Protein AF-A0A497P5F5-F1 (afdb_monomer)

Sequence (331 aa):
MFERVEKLIRLKLLKWLLKDGLPELKVGGNTIKIDGESIILPALTADPTLAAGKIWFRDTGKIRWSPDGSTVKEVSDITAADVWSYSERTLTQTKFPFWSAIIEQTQGEVSVAAASTSYVNIQPPSGETWLLFIDATDAGSDTSTAYCDYDGSTRRIHTFMGSGGTCGRGSLVKILTNSLYASLRLQNFSTASKTFYYGYSGFKLSKPIWKPRRLNTNDPPWKRVPSQYPIPKEVEPLKKYIVDVYDHDLRKYRQAIICEEDTPLAVNEKGFPVERLTVICFVNDFIERILKPYKEGTLDLKASGWKKYFDKWAEEGISLQKLLGGGLCVV

Secondary structure (DSSP, 8-state):
-HHHHHHHHHHHHHHHHTTT--S-EEETTTTEEE-SS-EE--EESSPPPP-TTEEEEETTS-EEEESSSS--EES----HHHHHHHHHS--------SEEEEEEEEEEEEEE-TTEEEEEEE-PPTT-EEEEEEEEE--STTEEEEEEEE-SS-EEEEEEEE-SSS--EEEEEEEEETTBEEEEEEEE-SSS-EEEEEEEEEEEE-SS---PPPS-TTSPPSEESS--SPPPGGGGGGGGGEEEEEETTTTEEEEEEEEEEEEEEEE-TTS-EEEEEEEEEEHHHHIIIIIHHHHTT---TTTTT-HHHHHHHHHTT--SGGG--S-----

pLDDT: mean 83.2, std 15.9, range [40.72, 98.19]

Nearest PDB structures (foldseek):
  1pm4-assembly1_C  TM=6.608E-01  e=2.855E-03  Yersinia pseudotuberculosis
  8xmz-assembly2_B  TM=5.474E-01  e=4.409E-03  Aquimarina sp. BL5
  7cz6-assembly1_C  TM=3.619E-01  e=2.855E-03  Omono River virus
  4mgs-assembly1_A  TM=4.551E-01  e=8.289E-02  Bacteroides intestinalis DSM 17393
  1yi9-assembly1_A  TM=5.339E-01  e=4.467E-01  Rattus norvegicus

Foldseek 3Di:
DVVVVVVVVVVVVVCVCPVVHDCWDQDDPNQWIDRPPDIDGDADCDDDQFDAADWHHHPVRWIWHDNHRPDIDTPPDCDVVVVVVVVVVPPDPPPQPQFDDKFPKDKDKDWAFEQGKDKDWDADPAPWKWWKWKKKKWQFPQKWKFKFWAQPPDTDTDDTQDDPTGIGMDIDIDIHHNRITIMIMIGGNHNGIIMMMMMMIGGTGDDPPDDDDDPDPPQDDQKDPPAPDDDDPLCVLQSVQWIWGQDPVVRDTFIKGWLDDQCQPDAGPVRHRPDGDTDIDTRVCCVVPPLVCVLVVNDDCVVVVNPVSQVVCVVVVRDSNPRPPPDDDDD

Solvent-accessible surface area (backbone atoms only — not comparable to full-atom values): 19346 Å² total; per-residue (Å²): 116,67,69,63,52,52,54,52,50,54,53,50,52,50,53,56,62,50,67,85,51,56,75,65,48,69,48,70,100,75,51,29,42,32,53,81,85,54,78,50,62,58,64,33,95,63,86,70,88,67,39,57,71,41,73,49,30,34,69,87,77,42,44,36,34,14,78,76,28,82,53,81,46,67,70,79,74,76,44,73,66,51,57,51,56,49,68,70,46,76,84,63,79,68,76,67,51,80,44,74,44,75,42,71,79,44,74,52,72,46,81,32,51,42,67,33,76,46,74,50,74,56,63,45,58,84,97,40,37,33,42,36,44,38,38,37,36,51,64,29,59,53,34,36,38,30,44,18,50,27,56,89,83,55,78,45,81,76,46,79,32,63,34,97,59,48,67,25,69,37,76,50,76,48,79,30,24,50,65,40,16,45,31,40,38,41,37,26,68,32,90,52,67,40,55,32,40,38,35,37,32,39,29,32,42,51,72,94,83,80,73,93,71,79,89,54,89,81,61,74,67,62,60,42,83,71,46,89,65,88,72,56,79,88,51,47,85,45,53,92,37,37,25,24,36,51,37,78,90,78,72,40,72,42,56,22,35,54,80,38,74,69,40,65,75,40,58,48,101,83,69,49,69,77,36,66,43,66,44,70,42,44,47,70,57,40,44,67,70,44,51,47,33,46,74,72,68,72,48,59,38,72,84,70,64,47,38,67,57,55,50,54,37,44,78,72,71,39,71,80,76,77,74,69,85,63,82,79,78,88,128

Structure (mmCIF, N/CA/C/O backbone):
data_AF-A0A497P5F5-F1
#
_entry.id   AF-A0A497P5F5-F1
#
loop_
_atom_site.group_PDB
_atom_site.id
_atom_site.type_symbol
_atom_site.label_atom_id
_atom_site.label_alt_id
_atom_site.label_comp_id
_atom_site.label_asym_id
_atom_site.label_entity_id
_atom_site.label_seq_id
_atom_site.pdbx_PDB_ins_code
_atom_site.Cartn_x
_atom_site.Cartn_y
_atom_site.Cartn_z
_atom_site.occupancy
_atom_site.B_iso_or_equiv
_atom_site.auth_seq_id
_atom_site.auth_comp_id
_atom_site.auth_asym_id
_atom_site.auth_atom_id
_atom_site.pdbx_PDB_model_num
ATOM 1 N N . MET A 1 1 ? 2.624 -13.976 38.593 1.00 49.34 1 MET A N 1
ATOM 2 C CA . MET A 1 1 ? 3.742 -14.150 37.629 1.00 49.34 1 MET A CA 1
ATOM 3 C C . MET A 1 1 ? 4.046 -15.631 37.387 1.00 49.34 1 MET A C 1
ATOM 5 O O . MET A 1 1 ? 4.095 -16.029 36.230 1.00 49.34 1 MET A O 1
ATOM 9 N N . PHE A 1 2 ? 4.148 -16.450 38.440 1.00 46.38 2 PHE A N 1
ATOM 10 C CA . PHE A 1 2 ? 4.400 -17.898 38.352 1.00 46.38 2 PHE A CA 1
ATOM 11 C C . PHE A 1 2 ? 3.361 -18.700 37.542 1.00 46.38 2 PHE A C 1
ATOM 13 O O . PHE A 1 2 ? 3.755 -19.504 36.705 1.00 46.38 2 PHE A O 1
ATOM 20 N N . GLU A 1 3 ? 2.062 -18.396 37.648 1.00 59.66 3 GLU A N 1
ATOM 21 C CA . GLU A 1 3 ? 1.015 -19.092 36.866 1.00 59.66 3 GLU A CA 1
ATOM 22 C C . GLU A 1 3 ? 1.166 -18.943 35.341 1.00 59.66 3 GLU A C 1
ATOM 24 O O . GLU A 1 3 ? 0.860 -19.853 34.568 1.00 59.66 3 GLU A O 1
ATOM 29 N N . ARG A 1 4 ? 1.666 -17.791 34.871 1.00 67.19 4 ARG A N 1
ATOM 30 C CA . ARG A 1 4 ? 1.894 -17.561 33.434 1.00 67.19 4 ARG A CA 1
ATOM 31 C C . ARG A 1 4 ? 3.078 -18.374 32.918 1.00 67.19 4 ARG A C 1
ATOM 33 O O . ARG A 1 4 ? 3.024 -18.872 31.796 1.00 67.19 4 ARG A O 1
ATOM 40 N N . VAL A 1 5 ? 4.122 -18.515 33.734 1.00 74.25 5 VAL A N 1
ATOM 41 C CA . VAL A 1 5 ? 5.318 -19.300 33.403 1.00 74.25 5 VAL A CA 1
ATOM 42 C C . VAL A 1 5 ? 4.975 -20.789 33.371 1.00 74.25 5 VAL A C 1
ATOM 44 O O . VAL A 1 5 ? 5.304 -21.471 32.405 1.00 74.25 5 VAL A O 1
ATOM 47 N N . GLU A 1 6 ? 4.213 -21.269 34.352 1.00 84.31 6 GLU A N 1
ATOM 48 C CA . GLU A 1 6 ? 3.753 -22.655 34.414 1.00 84.31 6 GLU A CA 1
ATOM 49 C C . GLU A 1 6 ? 2.901 -23.044 33.194 1.00 84.31 6 GLU A C 1
ATOM 51 O O . GLU A 1 6 ? 3.146 -24.069 32.552 1.00 84.31 6 GLU A O 1
ATOM 56 N N . LYS A 1 7 ? 1.947 -22.188 32.804 1.00 83.94 7 LYS A N 1
ATOM 57 C CA . LYS A 1 7 ? 1.097 -22.422 31.626 1.00 83.94 7 LYS A CA 1
ATOM 58 C C . LYS A 1 7 ? 1.909 -22.502 30.328 1.00 83.94 7 LYS A C 1
ATOM 60 O O . LYS A 1 7 ? 1.619 -23.338 29.473 1.00 83.94 7 LYS A O 1
ATOM 65 N N . LEU A 1 8 ? 2.933 -21.661 30.179 1.00 78.44 8 LEU A N 1
ATOM 66 C CA . LEU A 1 8 ? 3.809 -21.655 29.002 1.00 78.44 8 LEU A CA 1
ATOM 67 C C . LEU A 1 8 ? 4.723 -22.885 28.945 1.00 78.44 8 LEU A C 1
ATOM 69 O O . LEU A 1 8 ? 4.932 -23.430 27.859 1.00 78.44 8 LEU A O 1
ATOM 73 N N . ILE A 1 9 ? 5.224 -23.345 30.094 1.00 82.25 9 ILE A N 1
ATOM 74 C CA . ILE A 1 9 ? 6.039 -24.562 30.197 1.00 82.25 9 ILE A CA 1
ATOM 75 C C . ILE A 1 9 ? 5.204 -25.790 29.828 1.00 82.25 9 ILE A C 1
ATOM 77 O O . ILE A 1 9 ? 5.614 -26.548 28.949 1.00 82.25 9 ILE A O 1
ATOM 81 N N . ARG A 1 10 ? 3.998 -25.939 30.398 1.00 82.31 10 ARG A N 1
ATOM 82 C CA . ARG A 1 10 ? 3.070 -27.035 30.061 1.00 82.31 10 ARG A CA 1
ATOM 83 C C . ARG A 1 10 ? 2.747 -27.065 28.566 1.00 82.31 10 ARG A C 1
ATOM 85 O O . ARG A 1 10 ? 2.782 -28.126 27.957 1.00 82.31 10 ARG A O 1
ATOM 92 N N . LEU A 1 11 ? 2.499 -25.904 27.950 1.00 79.69 11 LEU A N 1
ATOM 93 C CA . LEU A 1 11 ? 2.195 -25.811 26.519 1.00 79.69 11 LEU A CA 1
ATOM 94 C C . LEU A 1 11 ? 3.389 -26.201 25.631 1.00 79.69 11 LEU A C 1
ATOM 96 O O . LEU A 1 11 ? 3.202 -26.847 24.602 1.00 79.69 11 LEU A O 1
ATOM 100 N N . LYS A 1 12 ? 4.615 -25.805 26.002 1.00 80.50 12 LYS A N 1
ATOM 101 C CA . LYS A 1 12 ? 5.832 -26.184 25.265 1.00 80.50 12 LYS A CA 1
ATOM 102 C C . LYS A 1 12 ? 6.140 -27.674 25.400 1.00 80.50 12 LYS A C 1
ATOM 104 O O . LYS A 1 12 ? 6.474 -28.290 24.395 1.00 80.50 12 LYS A O 1
ATOM 109 N N . LEU A 1 13 ? 5.968 -28.242 26.594 1.00 75.12 13 LEU A N 1
ATOM 110 C CA . LEU A 1 13 ? 6.080 -29.683 26.840 1.00 75.12 13 LEU A CA 1
ATOM 111 C C . LEU A 1 13 ? 5.054 -30.471 26.028 1.00 75.12 13 LEU A C 1
ATOM 113 O O . LEU A 1 13 ? 5.424 -31.433 25.371 1.00 75.12 13 LEU A O 1
ATOM 117 N N . LEU A 1 14 ? 3.798 -30.017 25.991 1.00 74.94 14 LEU A N 1
ATOM 118 C CA . LEU A 1 14 ? 2.756 -30.651 25.184 1.00 74.94 14 LEU A CA 1
ATOM 119 C C . LEU A 1 14 ? 3.107 -30.611 23.691 1.00 74.94 14 LEU A C 1
ATOM 121 O O . LEU A 1 14 ? 3.052 -31.626 23.015 1.00 74.94 14 LEU A O 1
ATOM 125 N N . LYS A 1 15 ? 3.528 -29.452 23.169 1.00 74.88 15 LYS A N 1
ATOM 126 C CA . LYS A 1 15 ? 3.946 -29.318 21.763 1.00 74.88 15 LYS A CA 1
ATOM 127 C C . LYS A 1 15 ? 5.149 -30.186 21.416 1.00 74.88 15 LYS A C 1
ATOM 129 O O . LYS A 1 15 ? 5.238 -30.655 20.291 1.00 74.88 15 LYS A O 1
ATOM 134 N N . TRP A 1 16 ? 6.072 -30.354 22.358 1.00 77.19 16 TRP A N 1
ATOM 135 C CA . TRP A 1 16 ? 7.242 -31.202 22.186 1.00 77.19 16 TRP A CA 1
ATOM 136 C C . TRP A 1 16 ? 6.859 -32.687 22.194 1.00 77.19 16 TRP A C 1
ATOM 138 O O . TRP A 1 16 ? 7.234 -33.398 21.272 1.00 77.19 16 TRP A O 1
ATOM 148 N N . LEU A 1 17 ? 6.019 -33.119 23.142 1.00 65.69 17 LEU A N 1
ATOM 149 C CA . LEU A 1 17 ? 5.484 -34.487 23.216 1.00 65.69 17 LEU A CA 1
ATOM 150 C C . LEU A 1 17 ? 4.624 -34.868 22.003 1.00 65.69 17 LEU A C 1
ATOM 152 O O . LEU A 1 17 ? 4.546 -36.036 21.651 1.00 65.69 17 LEU A O 1
ATOM 156 N N . LEU A 1 18 ? 3.974 -33.891 21.371 1.00 74.31 18 LEU A N 1
ATOM 157 C CA . LEU A 1 18 ? 3.127 -34.094 20.194 1.00 74.31 18 LEU A CA 1
ATOM 158 C C . LEU A 1 18 ? 3.873 -33.903 18.865 1.00 74.31 18 LEU A C 1
ATOM 160 O O . LEU A 1 18 ? 3.265 -34.067 17.810 1.00 74.31 18 LEU A O 1
ATOM 164 N N . LYS A 1 19 ? 5.156 -33.516 18.892 1.00 69.56 19 LYS A N 1
ATOM 165 C CA . LYS A 1 19 ? 5.920 -33.154 17.688 1.00 69.56 19 LYS A CA 1
ATOM 166 C C . LYS A 1 19 ? 6.116 -34.342 16.742 1.00 69.56 19 LYS A C 1
ATOM 168 O O . LYS A 1 19 ? 6.059 -34.147 15.532 1.00 69.56 19 LYS A O 1
ATOM 173 N N . ASP A 1 20 ? 6.288 -35.534 17.303 1.00 67.50 20 ASP A N 1
ATOM 174 C CA . ASP A 1 20 ? 6.604 -36.763 16.566 1.00 67.50 20 ASP A CA 1
ATOM 175 C C . ASP A 1 20 ? 5.394 -37.726 16.487 1.00 67.50 20 ASP A C 1
ATOM 177 O O . ASP A 1 20 ? 5.538 -38.886 16.116 1.00 67.50 20 ASP A O 1
ATOM 181 N N . GLY A 1 21 ? 4.189 -37.232 16.815 1.00 59.53 21 GLY A N 1
ATOM 182 C CA . GLY A 1 21 ? 2.966 -38.032 16.946 1.00 59.53 21 GLY A CA 1
ATOM 183 C C . GLY A 1 21 ? 2.828 -38.690 18.327 1.00 59.53 21 GLY A C 1
ATOM 184 O O . GLY A 1 21 ? 3.814 -38.965 19.004 1.00 59.53 21 GLY A O 1
ATOM 185 N N . LEU A 1 22 ? 1.590 -38.915 18.787 1.00 63.69 22 LEU A N 1
ATOM 186 C CA . LEU A 1 22 ? 1.345 -39.752 19.970 1.00 63.69 22 LEU A CA 1
ATOM 187 C C . LEU A 1 22 ? 1.442 -41.219 19.533 1.00 63.69 22 LEU A C 1
ATOM 189 O O . LEU A 1 22 ? 0.644 -41.607 18.683 1.00 63.69 22 LEU A O 1
ATOM 193 N N . PRO A 1 23 ? 2.352 -42.035 20.095 1.00 67.25 23 PRO A N 1
ATOM 194 C CA . PRO A 1 23 ? 2.489 -43.430 19.678 1.00 67.25 23 PRO A CA 1
ATOM 195 C C . PRO A 1 23 ? 1.248 -44.271 20.020 1.00 67.25 23 PRO A C 1
ATOM 197 O O . PRO A 1 23 ? 0.884 -45.157 19.261 1.00 67.25 23 PRO A O 1
ATOM 200 N N . GLU A 1 24 ? 0.574 -43.991 21.141 1.00 70.06 24 GLU A N 1
ATOM 201 C CA . GLU A 1 24 ? -0.723 -44.589 21.482 1.00 70.06 24 GLU A CA 1
ATOM 202 C C . GLU A 1 24 ? -1.428 -43.701 22.528 1.00 70.06 24 GLU A C 1
ATOM 204 O O . GLU A 1 24 ? -0.913 -43.509 23.632 1.00 70.06 24 GLU A O 1
ATOM 209 N N . LEU A 1 25 ? -2.605 -43.144 22.221 1.00 75.12 25 LEU A N 1
ATOM 210 C CA . LEU A 1 25 ? -3.448 -42.456 23.207 1.00 75.12 25 LEU A CA 1
ATOM 211 C C . LEU A 1 25 ? -4.558 -43.393 23.685 1.00 75.12 25 LEU A C 1
ATOM 213 O O . LEU A 1 25 ? -5.445 -43.745 22.909 1.00 75.12 25 LEU A O 1
ATOM 217 N N . LYS A 1 26 ? -4.533 -43.750 24.974 1.00 74.06 26 LYS A N 1
ATOM 218 C CA . LYS A 1 26 ? -5.601 -44.508 25.643 1.00 74.06 26 LYS A CA 1
ATOM 219 C C . LYS A 1 26 ? -6.483 -43.561 26.443 1.00 74.06 26 LYS A C 1
ATOM 221 O O . LYS A 1 26 ? -6.027 -42.982 27.427 1.00 74.06 26 LYS A O 1
ATOM 226 N N . VAL A 1 27 ? -7.744 -43.409 26.048 1.00 73.38 27 VAL A N 1
ATOM 227 C CA . VAL A 1 27 ? -8.714 -42.568 26.772 1.00 73.38 27 VAL A CA 1
ATOM 228 C C . VAL A 1 27 ? -9.668 -43.461 27.563 1.00 73.38 27 VAL A C 1
ATOM 230 O O . VAL A 1 27 ? -10.242 -44.385 26.999 1.00 73.38 27 VAL A O 1
ATOM 233 N N . GLY A 1 28 ? -9.802 -43.189 28.870 1.00 64.12 28 GLY A N 1
ATOM 234 C CA . GLY A 1 28 ? -10.743 -43.839 29.795 1.00 64.12 28 GLY A CA 1
ATOM 235 C C . GLY A 1 28 ? -10.586 -45.359 29.896 1.00 64.12 28 GLY A C 1
ATOM 236 O O . GLY A 1 28 ? -11.111 -46.074 29.061 1.00 64.12 28 GLY A O 1
ATOM 237 N N . GLY A 1 29 ? -9.886 -45.891 30.903 1.00 73.44 29 GLY A N 1
ATOM 238 C CA . GLY A 1 29 ? -9.861 -47.339 31.197 1.00 73.44 29 GLY A CA 1
ATOM 239 C C . GLY A 1 29 ? -9.600 -48.288 30.009 1.00 73.44 29 GLY A C 1
ATOM 240 O O . GLY A 1 29 ? -10.090 -49.410 30.037 1.00 73.44 29 GLY A O 1
ATOM 241 N N . ASN A 1 30 ? -8.859 -47.852 28.977 1.00 57.06 30 ASN A N 1
ATOM 242 C CA . ASN A 1 30 ? -8.629 -48.557 27.700 1.00 57.06 30 ASN A CA 1
ATOM 243 C C . ASN A 1 30 ? -9.835 -48.639 26.739 1.00 57.06 30 ASN A C 1
ATOM 245 O O . ASN A 1 30 ? -9.894 -49.549 25.914 1.00 57.06 30 ASN A O 1
ATOM 249 N N . THR A 1 31 ? -10.769 -47.687 26.798 1.00 68.50 31 THR A N 1
ATOM 250 C CA . THR A 1 31 ? -11.960 -47.655 25.930 1.00 68.50 31 THR A CA 1
ATOM 251 C C . THR A 1 31 ? -11.784 -46.892 24.626 1.00 68.50 31 THR A C 1
ATOM 253 O O . THR A 1 31 ? -12.684 -46.930 23.812 1.00 68.50 31 THR A O 1
ATOM 256 N N . ILE A 1 32 ? -10.678 -46.204 24.360 1.00 82.44 32 ILE A N 1
ATOM 257 C CA . ILE A 1 32 ? -10.381 -45.682 23.015 1.00 82.44 32 ILE A CA 1
ATOM 258 C C . ILE A 1 32 ? -8.874 -45.764 22.818 1.00 82.44 32 ILE A C 1
ATOM 260 O O . ILE A 1 32 ? -8.144 -45.329 23.711 1.00 82.44 32 ILE A O 1
ATOM 264 N N . LYS A 1 33 ? -8.416 -46.299 21.681 1.00 83.06 33 LYS A N 1
ATOM 265 C CA . LYS A 1 33 ? -7.000 -46.273 21.278 1.00 83.06 33 LYS A CA 1
ATOM 266 C C . LYS A 1 33 ? -6.822 -45.445 20.013 1.00 83.06 33 LYS A C 1
ATOM 268 O O . LYS A 1 33 ? -7.620 -45.579 19.090 1.00 83.06 33 LYS A O 1
ATOM 273 N N . ILE A 1 34 ? -5.783 -44.616 19.982 1.00 82.44 34 ILE A N 1
ATOM 274 C CA . ILE A 1 34 ? -5.367 -43.850 18.801 1.00 82.44 34 ILE A CA 1
ATOM 275 C C . ILE A 1 34 ? -3.868 -44.071 18.614 1.00 82.44 34 ILE A C 1
ATOM 277 O O . ILE A 1 34 ? -3.107 -43.644 19.478 1.00 82.44 34 ILE A O 1
ATOM 281 N N . ASP A 1 35 ? -3.454 -44.729 17.534 1.00 76.00 35 ASP A N 1
ATOM 282 C CA . ASP A 1 35 ? -2.063 -45.170 17.297 1.00 76.00 35 ASP A CA 1
ATOM 283 C C . ASP A 1 35 ? -1.390 -44.481 16.095 1.00 76.00 35 ASP A C 1
ATOM 285 O O . ASP A 1 35 ? -0.382 -44.940 15.571 1.00 76.00 35 ASP A O 1
ATOM 289 N N . GLY A 1 36 ? -1.945 -43.348 15.656 1.00 73.25 36 GLY A N 1
ATOM 290 C CA . GLY A 1 36 ? -1.443 -42.568 14.519 1.00 73.25 36 GLY A CA 1
ATOM 291 C C . GLY A 1 36 ? -1.957 -43.048 13.160 1.00 73.25 36 GLY A C 1
ATOM 292 O O . GLY A 1 36 ? -2.069 -42.230 12.248 1.00 73.25 36 GLY A O 1
ATOM 293 N N . GLU A 1 37 ? -2.355 -44.316 13.047 1.00 77.50 37 GLU A N 1
ATOM 294 C CA . GLU A 1 37 ? -2.955 -44.891 11.836 1.00 77.50 37 GLU A CA 1
ATOM 295 C C . GL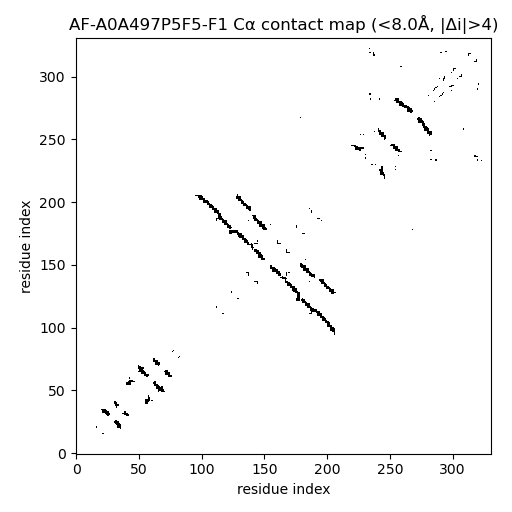U A 1 37 ? -4.464 -45.108 11.984 1.00 77.50 37 GLU A C 1
ATOM 297 O O . GLU A 1 37 ? -5.218 -44.965 11.020 1.00 77.50 37 GLU A O 1
ATOM 302 N N . SER A 1 38 ? -4.924 -45.427 13.194 1.00 80.44 38 SER A N 1
ATOM 303 C CA . SER A 1 38 ? -6.296 -45.850 13.442 1.00 80.44 38 SER A CA 1
ATOM 304 C C . SER A 1 38 ? -6.893 -45.257 14.721 1.00 80.44 38 SER A C 1
ATOM 306 O O . SER A 1 38 ? -6.197 -44.772 15.617 1.00 80.44 38 SER A O 1
ATOM 308 N N . ILE A 1 39 ? -8.228 -45.285 14.792 1.00 86.94 39 ILE A N 1
ATOM 309 C CA . ILE A 1 39 ? -8.997 -45.055 16.018 1.00 86.94 39 ILE A CA 1
ATOM 310 C C . ILE A 1 39 ? -9.766 -46.340 16.306 1.00 86.94 39 ILE A C 1
ATOM 312 O O . ILE A 1 39 ? -10.654 -46.721 15.543 1.00 86.94 39 ILE A O 1
ATOM 316 N N . ILE A 1 40 ? -9.450 -46.994 17.420 1.00 89.00 40 ILE A N 1
ATOM 317 C CA . ILE A 1 40 ? -10.096 -48.240 17.835 1.00 89.00 40 ILE A CA 1
ATOM 318 C C . ILE A 1 40 ? -11.110 -47.923 18.930 1.00 89.00 40 ILE A C 1
ATOM 320 O O . ILE A 1 40 ? -10.744 -47.514 20.037 1.00 89.00 40 ILE A O 1
ATOM 324 N N . LEU A 1 41 ? -12.388 -48.137 18.610 1.00 91.19 41 LEU A N 1
ATOM 325 C CA . LEU A 1 41 ? -13.509 -48.043 19.540 1.00 91.19 41 LEU A CA 1
ATOM 326 C C . LEU A 1 41 ? -13.929 -49.458 19.986 1.00 91.19 41 LEU A C 1
ATOM 328 O O . LEU A 1 41 ? -14.100 -50.332 19.135 1.00 91.19 41 LEU A O 1
ATOM 332 N N . PRO A 1 42 ? -14.128 -49.716 21.287 1.00 90.25 42 PRO A N 1
ATOM 333 C CA . PRO A 1 42 ? -14.636 -50.973 21.793 1.00 90.25 42 PRO A CA 1
ATOM 334 C C . PRO A 1 42 ? -16.077 -51.138 21.329 1.00 90.25 42 PRO A C 1
ATOM 336 O O . PRO A 1 42 ? -16.881 -50.204 21.383 1.00 90.25 42 PRO A O 1
ATOM 339 N N . ALA A 1 43 ? -16.395 -52.351 20.897 1.00 92.75 43 ALA A N 1
ATOM 340 C CA . ALA A 1 43 ? -17.753 -52.724 20.564 1.00 92.75 43 ALA A CA 1
ATOM 341 C C . ALA A 1 43 ? -18.602 -52.750 21.841 1.00 92.75 43 ALA A C 1
ATOM 343 O O . ALA A 1 43 ? -18.369 -53.553 22.744 1.00 92.75 43 ALA A O 1
ATOM 344 N N . LEU A 1 44 ? -19.585 -51.857 21.919 1.00 93.56 44 LEU A N 1
ATOM 345 C CA . LEU A 1 44 ? -20.617 -51.896 22.950 1.00 93.56 44 LEU A CA 1
ATOM 346 C C . LEU A 1 44 ? -21.711 -52.874 22.523 1.00 93.56 44 LEU A C 1
ATOM 348 O O . LEU A 1 44 ? -22.007 -52.940 21.331 1.00 93.56 44 LEU A O 1
ATOM 352 N N . THR A 1 45 ? -22.336 -53.563 23.483 1.00 95.44 45 THR A N 1
ATOM 353 C CA . THR A 1 45 ? -23.477 -54.486 23.277 1.00 95.44 45 THR A CA 1
ATOM 354 C C . THR A 1 45 ? -24.849 -53.805 23.388 1.00 95.44 45 THR A C 1
ATOM 356 O O . THR A 1 45 ? -25.853 -54.330 22.903 1.00 95.44 45 THR A O 1
ATOM 359 N N . ALA A 1 46 ? -24.893 -52.579 23.923 1.00 95.00 46 ALA A N 1
ATOM 360 C CA . ALA A 1 46 ? -26.061 -51.699 23.930 1.00 95.00 46 ALA A CA 1
ATOM 361 C C . ALA A 1 46 ? -25.671 -50.251 23.588 1.00 95.00 46 ALA A C 1
ATOM 363 O O . ALA A 1 46 ? -24.497 -49.877 23.672 1.00 95.00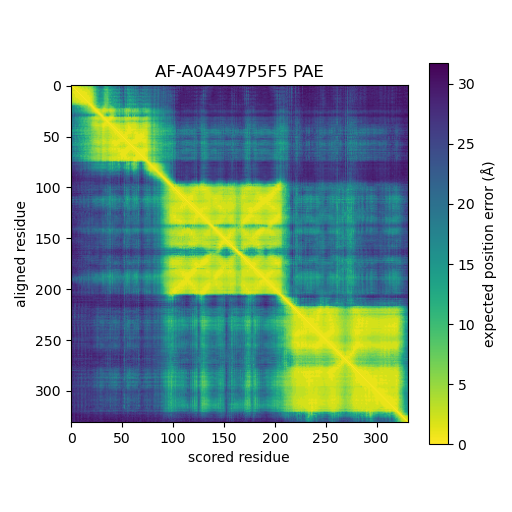 46 ALA A O 1
ATOM 364 N N . ASP A 1 47 ? -26.654 -49.429 23.210 1.00 95.19 47 ASP A N 1
ATOM 365 C CA . ASP A 1 47 ? -26.428 -47.989 23.082 1.00 95.19 47 ASP A CA 1
ATOM 366 C C . ASP A 1 47 ? -26.180 -47.379 24.475 1.00 95.19 47 ASP A C 1
ATOM 368 O O . ASP A 1 47 ? -26.894 -47.702 25.430 1.00 95.19 47 ASP A O 1
ATOM 372 N N . PRO A 1 48 ? -25.165 -46.515 24.631 1.00 94.12 48 PRO A N 1
ATOM 373 C CA . PRO A 1 48 ? -24.902 -45.857 25.900 1.00 94.12 48 PRO A CA 1
ATOM 374 C C . PRO A 1 48 ? -25.950 -44.765 26.165 1.00 94.12 48 PRO A C 1
ATOM 376 O O . PRO A 1 48 ? -26.649 -44.330 25.251 1.00 94.12 48 PRO A O 1
ATOM 379 N N . THR A 1 49 ? -25.992 -44.225 27.391 1.00 96.25 49 THR A N 1
ATOM 380 C CA . THR A 1 49 ? -26.768 -43.003 27.672 1.00 96.25 49 THR A CA 1
ATOM 381 C C . THR A 1 49 ? -26.397 -41.918 26.663 1.00 96.25 49 THR A C 1
ATOM 383 O O . THR A 1 49 ? -25.205 -41.599 26.503 1.00 96.25 49 THR A O 1
ATOM 386 N N . LEU A 1 50 ? -27.412 -41.399 25.969 1.00 96.25 50 LEU A N 1
ATOM 387 C CA . LEU A 1 50 ? -27.239 -40.433 24.894 1.00 96.25 50 LEU A CA 1
ATOM 388 C C . LEU A 1 50 ? -26.777 -39.086 25.447 1.00 96.25 50 LEU A C 1
ATOM 390 O O . LEU A 1 50 ? -27.194 -38.642 26.515 1.00 96.25 50 LEU A O 1
ATOM 394 N N . ALA A 1 51 ? -25.873 -38.461 24.704 1.00 94.06 51 ALA A N 1
ATOM 395 C CA . ALA A 1 51 ? -25.398 -37.107 24.929 1.00 94.06 51 ALA A CA 1
ATOM 396 C C . ALA A 1 51 ? -25.026 -36.511 23.570 1.00 94.06 51 ALA A C 1
ATOM 398 O O . ALA A 1 51 ? -24.535 -37.232 22.696 1.00 94.06 51 ALA A O 1
ATOM 399 N N . ALA A 1 52 ? -25.263 -35.212 23.394 1.00 92.12 52 ALA A N 1
ATOM 400 C CA . ALA A 1 52 ? -24.957 -34.525 22.146 1.00 92.12 52 ALA A CA 1
ATOM 401 C C . ALA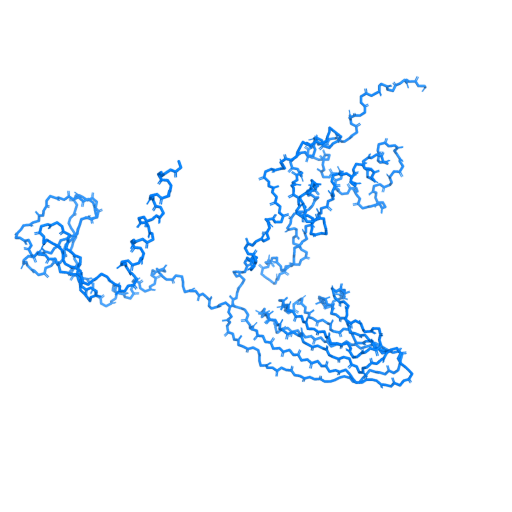 A 1 52 ? -23.466 -34.671 21.791 1.00 92.12 52 ALA A C 1
ATOM 403 O O . ALA A 1 52 ? -22.591 -34.495 22.639 1.00 92.12 52 ALA A O 1
ATOM 404 N N . GLY A 1 53 ? -23.184 -35.026 20.537 1.00 87.88 53 GLY A N 1
ATOM 405 C CA . GLY A 1 53 ? -21.837 -35.244 20.008 1.00 87.88 53 GLY A CA 1
ATOM 406 C C . GLY A 1 53 ? -21.190 -36.585 20.374 1.00 87.88 53 GLY A C 1
ATOM 407 O O . GLY A 1 53 ? -20.036 -36.812 20.014 1.00 87.88 53 GLY A O 1
ATOM 408 N N . LYS A 1 54 ? -21.886 -37.488 21.075 1.00 92.25 54 LYS A N 1
ATOM 409 C CA . LYS A 1 54 ? -21.329 -38.795 21.456 1.00 92.25 54 LYS A CA 1
ATOM 410 C C . LYS A 1 54 ? -21.249 -39.731 20.249 1.00 92.25 54 LYS A C 1
ATOM 412 O O . LYS A 1 54 ? -22.217 -39.831 19.501 1.00 92.25 54 LYS A O 1
ATOM 417 N N . ILE A 1 55 ? -20.126 -40.438 20.102 1.00 93.81 55 ILE A N 1
ATOM 418 C CA . ILE A 1 55 ? -19.854 -41.426 19.043 1.00 93.81 55 ILE A CA 1
ATOM 419 C C . ILE A 1 55 ? -19.466 -42.755 19.704 1.00 93.81 55 ILE A C 1
ATOM 421 O O . ILE A 1 55 ? -18.719 -42.752 20.684 1.00 93.81 55 ILE A O 1
ATOM 425 N N . TRP A 1 56 ? -19.977 -43.880 19.204 1.00 94.00 56 TRP A N 1
ATOM 426 C CA . TRP A 1 56 ? -19.652 -45.219 19.707 1.00 94.00 56 TRP A CA 1
ATOM 427 C C . TRP A 1 56 ? -19.726 -46.281 18.604 1.00 94.00 56 TRP A C 1
ATOM 429 O O . TRP A 1 56 ? -20.370 -46.087 17.574 1.00 94.00 56 TRP A O 1
ATOM 439 N N . PHE A 1 57 ? -19.066 -47.417 18.827 1.00 94.06 57 PHE A N 1
ATOM 440 C CA . PHE A 1 57 ? -19.107 -48.575 17.938 1.00 94.06 57 PHE A CA 1
ATOM 441 C C . PHE A 1 57 ? -19.975 -49.676 18.553 1.00 94.06 57 PHE A C 1
ATOM 443 O O . PHE A 1 57 ? -19.853 -49.975 19.743 1.00 94.06 57 PHE A O 1
ATOM 450 N N . ARG A 1 58 ? -20.884 -50.258 17.768 1.00 94.88 58 ARG A N 1
ATOM 451 C CA . ARG A 1 58 ? -21.741 -51.377 18.187 1.00 94.88 58 ARG A CA 1
ATOM 452 C C . ARG A 1 58 ? -21.130 -52.702 17.750 1.00 94.88 58 ARG A C 1
ATOM 454 O O . ARG A 1 58 ? -20.555 -52.798 16.670 1.00 94.88 58 ARG A O 1
ATOM 461 N N . ASP A 1 59 ? -21.342 -53.735 18.554 1.00 93.56 59 ASP A N 1
ATOM 462 C CA . ASP A 1 59 ? -21.072 -55.141 18.222 1.00 93.56 59 ASP A CA 1
ATOM 463 C C . ASP A 1 59 ? -21.755 -55.627 16.932 1.00 93.56 59 ASP A C 1
ATOM 465 O O . ASP A 1 59 ? -21.293 -56.578 16.310 1.00 93.56 59 ASP A O 1
ATOM 469 N N . THR A 1 60 ? -22.778 -54.914 16.458 1.00 92.88 60 THR A N 1
ATOM 470 C CA . THR A 1 60 ? -23.389 -55.100 15.132 1.00 92.88 60 THR A CA 1
ATOM 471 C C . THR A 1 60 ? -22.527 -54.601 13.960 1.00 92.88 60 THR A C 1
ATOM 473 O O . THR A 1 60 ? -22.980 -54.618 12.816 1.00 92.88 60 THR A O 1
ATOM 476 N N . GLY A 1 61 ? -21.311 -54.103 14.212 1.00 89.75 61 GLY A N 1
ATOM 477 C CA . GLY A 1 61 ? -20.395 -53.602 13.184 1.00 89.75 61 GLY A CA 1
ATOM 478 C C . GLY A 1 61 ? -20.734 -52.204 12.660 1.00 89.75 61 GLY A C 1
ATOM 479 O O . GLY A 1 61 ? -20.295 -51.828 11.575 1.00 89.75 61 GLY A O 1
ATOM 480 N N . LYS A 1 62 ? -21.537 -51.428 13.398 1.00 91.56 62 LYS A N 1
ATOM 481 C CA . LYS A 1 62 ? -21.979 -50.083 12.999 1.00 91.56 62 LYS A CA 1
ATOM 482 C C . LYS A 1 62 ? -21.389 -49.022 13.922 1.00 91.56 62 LYS A C 1
ATOM 484 O O . LYS A 1 62 ? -21.429 -49.163 15.144 1.00 91.56 62 LYS A O 1
ATOM 489 N N . ILE A 1 63 ? -20.884 -47.934 13.340 1.00 93.12 63 ILE A N 1
ATOM 490 C CA . ILE A 1 63 ? -20.583 -46.710 14.092 1.00 93.12 63 ILE A CA 1
ATOM 491 C C . ILE A 1 63 ? -21.887 -45.931 14.238 1.00 93.12 63 ILE A C 1
ATOM 493 O O . ILE A 1 63 ? -22.602 -45.711 13.259 1.00 93.12 63 ILE A O 1
ATOM 497 N N . ARG A 1 64 ? -22.195 -45.511 15.460 1.00 94.19 64 ARG A N 1
ATOM 498 C CA . ARG A 1 64 ? -23.370 -44.710 15.792 1.00 94.19 64 ARG A CA 1
ATOM 499 C C . ARG A 1 64 ? -22.954 -43.407 16.454 1.00 94.19 64 ARG A C 1
ATOM 501 O O . ARG A 1 64 ? -21.903 -43.330 17.092 1.00 94.19 64 ARG A O 1
ATOM 508 N N . TRP A 1 65 ? -23.783 -42.382 16.308 1.00 95.31 65 TRP A N 1
ATOM 509 C CA . TRP A 1 65 ? -23.599 -41.112 16.997 1.00 95.31 65 TRP A CA 1
ATOM 510 C C . TRP A 1 65 ? -24.929 -40.458 17.365 1.00 95.31 65 TRP A C 1
ATOM 512 O O . TRP A 1 65 ? -25.969 -40.769 16.784 1.00 95.31 65 TRP A O 1
ATOM 522 N N . SER A 1 66 ? -24.896 -39.546 18.337 1.00 95.62 66 SER A N 1
ATOM 523 C CA . SER A 1 66 ? -26.057 -38.748 18.736 1.00 95.62 66 SER A CA 1
ATOM 524 C C . SER A 1 66 ? -25.794 -37.258 18.502 1.00 95.62 66 SER A C 1
ATOM 526 O O . SER A 1 66 ? -25.000 -36.674 19.240 1.00 95.62 66 SER A O 1
ATOM 528 N N . PRO A 1 67 ? -26.417 -36.615 17.495 1.00 90.25 67 PRO A N 1
ATOM 529 C CA . PRO A 1 67 ? -26.180 -35.198 17.211 1.00 90.25 67 PRO A CA 1
ATOM 530 C C . PRO A 1 67 ? -26.608 -34.279 18.347 1.00 90.25 67 PRO A C 1
ATOM 532 O O . PRO A 1 67 ? -25.882 -33.362 18.718 1.00 90.25 67 PRO A O 1
ATOM 535 N N . ASP A 1 68 ? -27.791 -34.541 18.886 1.00 91.38 68 ASP A N 1
ATOM 536 C CA . ASP A 1 68 ? -28.518 -33.653 19.789 1.00 91.38 68 ASP A CA 1
ATOM 537 C C . ASP A 1 68 ? -28.680 -34.239 21.200 1.00 91.38 68 ASP A C 1
ATOM 539 O O . ASP A 1 68 ? -29.213 -33.580 22.086 1.00 91.38 68 ASP A O 1
ATOM 543 N N . GLY A 1 69 ? -28.204 -35.466 21.431 1.00 95.31 69 GLY A N 1
ATOM 544 C CA . GLY A 1 69 ? -28.355 -36.175 22.701 1.00 95.31 69 GLY A CA 1
ATOM 545 C C . GLY A 1 69 ? -29.710 -36.855 22.896 1.00 95.31 69 GLY A C 1
ATOM 546 O O . GLY A 1 69 ? -29.938 -37.416 23.962 1.00 95.31 69 GLY A O 1
ATOM 547 N N . SER A 1 70 ? -30.589 -36.837 21.892 1.00 94.69 70 SER A N 1
ATOM 548 C CA . SER A 1 70 ? -31.916 -37.471 21.935 1.00 94.69 70 SER A CA 1
ATOM 549 C C . SER A 1 70 ? -32.156 -38.463 20.797 1.00 94.69 70 SER A C 1
ATOM 551 O O . SER A 1 70 ? -32.912 -39.418 20.958 1.00 94.69 70 SER A O 1
ATOM 553 N N . THR A 1 71 ? -31.487 -38.280 19.659 1.00 93.62 71 THR A N 1
ATOM 554 C CA . THR A 1 71 ? -31.598 -39.155 18.491 1.00 93.62 71 THR A CA 1
ATOM 555 C C . THR A 1 71 ? -30.315 -39.947 18.274 1.00 93.62 71 THR A C 1
ATOM 557 O O . THR A 1 71 ? -29.222 -39.495 18.622 1.00 93.62 71 THR A O 1
ATOM 560 N N . VAL A 1 72 ? -30.439 -41.143 17.696 1.00 94.75 72 VAL A N 1
ATOM 561 C CA . VAL A 1 72 ? -29.308 -41.977 17.269 1.00 94.75 72 VAL A CA 1
ATOM 562 C C . VAL A 1 72 ? -29.258 -41.984 15.747 1.00 94.75 72 VAL A C 1
ATOM 564 O O . VAL A 1 72 ? -30.279 -42.147 15.078 1.00 94.75 72 VAL A O 1
ATOM 567 N N . LYS A 1 73 ? -28.063 -41.790 15.199 1.00 92.00 73 LYS A N 1
ATOM 568 C CA . LYS A 1 73 ? -27.759 -41.864 13.772 1.00 92.00 73 LYS A CA 1
ATOM 569 C C . LYS A 1 73 ? -26.682 -42.918 13.556 1.00 92.00 73 LYS A C 1
ATOM 571 O O . LYS A 1 73 ? -25.771 -43.045 14.372 1.00 92.00 73 LYS A O 1
ATOM 576 N N . GLU A 1 74 ? -26.772 -43.657 12.461 1.00 92.06 74 GLU A N 1
ATOM 577 C CA . GLU A 1 74 ? -25.753 -44.630 12.073 1.00 92.06 74 GLU A CA 1
ATOM 578 C C . GLU A 1 74 ? -24.889 -44.072 10.945 1.00 92.06 74 GLU A C 1
ATOM 580 O O . GLU A 1 74 ? -25.370 -43.357 10.068 1.00 92.06 74 GLU A O 1
ATOM 585 N N . VAL A 1 75 ? -23.610 -44.434 10.949 1.00 85.12 75 VAL A N 1
ATOM 586 C CA . VAL A 1 75 ? -22.714 -44.271 9.802 1.00 85.12 75 VAL A CA 1
ATOM 587 C C . VAL A 1 75 ? -22.905 -45.491 8.895 1.00 85.12 75 VAL A C 1
ATOM 589 O O . VAL A 1 75 ? -21.999 -46.301 8.719 1.00 85.12 75 VAL A O 1
ATOM 592 N N . SER A 1 76 ? -24.132 -45.721 8.427 1.00 68.75 76 SER A N 1
ATOM 593 C CA . SER A 1 76 ? -24.472 -46.891 7.605 1.00 68.75 76 SER A CA 1
ATOM 594 C C . SER A 1 76 ? -24.506 -46.603 6.111 1.00 68.75 76 SER A C 1
ATOM 596 O O . SER A 1 76 ? -24.469 -47.553 5.340 1.00 68.75 76 SER A O 1
ATOM 598 N N . ASP A 1 77 ? -24.493 -45.335 5.703 1.00 56.94 77 ASP A N 1
ATOM 599 C CA . ASP A 1 77 ? -24.765 -44.941 4.319 1.00 56.94 77 ASP A CA 1
ATOM 600 C C . ASP A 1 77 ? -23.873 -43.776 3.891 1.00 56.94 77 ASP A C 1
ATOM 602 O O . ASP A 1 77 ? -24.346 -42.795 3.338 1.00 56.94 77 ASP A O 1
ATOM 606 N N . ILE A 1 78 ? -22.566 -43.848 4.169 1.00 61.59 78 ILE A N 1
ATOM 607 C CA . ILE A 1 78 ? -21.637 -43.004 3.413 1.00 61.59 78 ILE A CA 1
ATOM 608 C C . ILE A 1 78 ? -21.472 -43.684 2.057 1.00 61.59 78 ILE A C 1
ATOM 610 O O . ILE A 1 78 ? -20.610 -44.546 1.875 1.00 61.59 78 ILE A O 1
ATOM 614 N N . THR A 1 79 ? -22.334 -43.345 1.104 1.00 66.69 79 THR A N 1
ATOM 615 C CA . THR A 1 79 ? -22.087 -43.707 -0.289 1.00 66.69 79 THR A CA 1
ATOM 616 C C . THR A 1 79 ? -20.867 -42.931 -0.789 1.00 66.69 79 THR A C 1
ATOM 618 O O . THR A 1 79 ? -20.483 -41.906 -0.220 1.00 66.69 79 THR A O 1
ATOM 621 N N . ALA A 1 80 ? -20.249 -43.367 -1.891 1.00 60.50 80 ALA A N 1
ATOM 622 C CA . ALA A 1 80 ? -19.226 -42.546 -2.540 1.00 60.50 80 ALA A CA 1
ATOM 623 C C . ALA A 1 80 ? -19.762 -41.126 -2.822 1.00 60.50 80 ALA A C 1
ATOM 625 O O . ALA A 1 80 ? -19.034 -40.156 -2.642 1.00 60.50 80 ALA A O 1
ATOM 626 N N . ALA A 1 81 ? -21.048 -40.988 -3.167 1.00 64.69 81 ALA A N 1
ATOM 627 C CA . ALA A 1 81 ? -21.695 -39.694 -3.370 1.00 64.69 81 ALA A CA 1
ATOM 628 C C . ALA A 1 81 ? -21.770 -38.840 -2.089 1.00 64.69 81 ALA A C 1
ATOM 630 O O . ALA A 1 81 ? -21.687 -37.621 -2.186 1.00 64.69 81 ALA A O 1
ATOM 631 N N . ASP A 1 82 ? -21.838 -39.441 -0.899 1.00 62.69 82 ASP A N 1
ATOM 632 C CA . ASP A 1 82 ? -21.771 -38.715 0.377 1.00 62.69 82 ASP A CA 1
ATOM 633 C C . ASP A 1 82 ? -20.345 -38.250 0.701 1.00 62.69 82 ASP A C 1
ATOM 635 O O . ASP A 1 82 ? -20.155 -37.160 1.235 1.00 62.69 82 ASP A O 1
ATOM 639 N N . VAL A 1 83 ? -19.318 -39.010 0.302 1.00 61.00 83 VAL A N 1
ATOM 640 C CA . VAL A 1 83 ? -17.916 -38.548 0.366 1.00 61.00 83 VAL A CA 1
ATOM 641 C C . VAL A 1 83 ? -17.689 -37.379 -0.599 1.00 61.00 83 VAL A C 1
ATOM 643 O O . VAL A 1 83 ? -17.048 -36.388 -0.244 1.00 61.00 83 VAL A O 1
ATOM 646 N N . TRP A 1 84 ? -18.252 -37.458 -1.809 1.00 57.72 84 TRP A N 1
ATOM 647 C CA . TRP A 1 84 ? -18.130 -36.409 -2.823 1.00 57.72 84 TRP A CA 1
ATOM 648 C C . TRP A 1 84 ? -18.995 -35.176 -2.518 1.00 57.72 84 TRP A C 1
ATOM 650 O O . TRP A 1 84 ? -18.547 -34.062 -2.774 1.00 57.72 84 TRP A O 1
ATOM 660 N N . SER A 1 85 ? -20.158 -35.311 -1.876 1.00 55.53 85 SER A N 1
ATOM 661 C CA . SER A 1 85 ? -20.938 -34.156 -1.397 1.00 55.53 85 SER A CA 1
ATOM 662 C C . SER A 1 85 ? -20.239 -33.429 -0.238 1.00 55.53 85 SER A C 1
ATOM 664 O O . SER A 1 85 ? -20.367 -32.212 -0.083 1.00 55.53 85 SER A O 1
ATOM 666 N N . TYR A 1 86 ? -19.394 -34.137 0.521 1.00 48.53 86 TYR A N 1
ATOM 667 C CA . TYR A 1 86 ? -18.444 -33.527 1.453 1.00 48.53 86 TYR A CA 1
ATOM 668 C C . TYR A 1 86 ? -17.257 -32.832 0.766 1.00 48.53 86 TYR A C 1
ATOM 670 O O . TYR A 1 86 ? -16.691 -31.924 1.370 1.00 48.53 86 TYR A O 1
ATOM 678 N N . SER A 1 87 ? -16.905 -33.182 -0.479 1.00 47.09 87 SER A N 1
ATOM 679 C CA . SER A 1 87 ? -15.879 -32.461 -1.257 1.00 47.09 87 SER A CA 1
ATOM 680 C C . SER A 1 87 ? -16.346 -31.075 -1.725 1.00 47.09 87 SER A C 1
ATOM 682 O O . SER A 1 87 ? -15.524 -30.179 -1.922 1.00 47.09 87 SER A O 1
ATOM 684 N N . GLU A 1 88 ? -17.664 -30.868 -1.827 1.00 49.81 88 GLU A N 1
ATOM 685 C CA . GLU A 1 88 ? -18.259 -29.558 -2.120 1.00 49.81 88 GLU A CA 1
ATOM 686 C C . GLU A 1 88 ? -18.508 -28.717 -0.860 1.00 49.81 88 GLU A C 1
ATOM 688 O O . GLU A 1 88 ? -18.541 -27.483 -0.926 1.00 49.81 88 GLU A O 1
ATOM 693 N N . ARG A 1 89 ? -18.607 -29.341 0.325 1.00 46.19 89 ARG A N 1
ATOM 694 C CA . ARG A 1 89 ? -18.490 -28.599 1.583 1.00 46.19 89 ARG A CA 1
ATOM 695 C C . ARG A 1 89 ? -17.058 -28.112 1.712 1.00 46.19 89 ARG A C 1
ATOM 697 O O . ARG A 1 89 ? -16.122 -28.880 1.886 1.00 46.19 89 ARG A O 1
ATOM 704 N N . THR A 1 90 ? -16.906 -26.797 1.652 1.00 48.41 90 THR A N 1
ATOM 705 C CA . THR A 1 90 ? -15.638 -26.069 1.677 1.00 48.41 90 THR A CA 1
ATOM 706 C C . THR A 1 90 ? -14.943 -26.189 3.046 1.00 48.41 90 THR A C 1
ATOM 708 O O . THR A 1 90 ? -14.791 -25.207 3.764 1.00 48.41 90 THR A O 1
ATOM 711 N N . LEU A 1 91 ? -14.525 -27.391 3.455 1.00 50.38 91 LEU A N 1
ATOM 712 C CA . LEU A 1 91 ? -13.699 -27.621 4.649 1.00 50.38 91 LEU A CA 1
ATOM 713 C C . LEU A 1 91 ? -12.195 -27.547 4.366 1.00 50.38 91 LEU A C 1
ATOM 715 O O . LEU A 1 91 ? -11.374 -27.695 5.265 1.00 50.38 91 LEU A O 1
ATOM 719 N N . THR A 1 92 ? -11.819 -27.180 3.149 1.00 46.31 92 THR A N 1
ATOM 720 C CA . THR A 1 92 ? -10.486 -26.692 2.824 1.00 46.31 92 THR A CA 1
ATOM 721 C C . THR A 1 92 ? -10.667 -25.436 2.001 1.00 46.31 92 THR A C 1
ATOM 723 O O . THR A 1 92 ? -10.867 -25.500 0.791 1.00 46.31 92 THR A O 1
ATOM 726 N N . GLN A 1 93 ? -10.602 -24.271 2.648 1.00 46.97 93 GLN A N 1
ATOM 727 C CA . GLN A 1 93 ? -10.169 -23.071 1.947 1.00 46.97 93 GLN A CA 1
ATOM 728 C C . GLN A 1 93 ? -8.794 -23.429 1.386 1.00 46.97 93 GLN A C 1
ATOM 730 O O . GLN A 1 93 ? -7.800 -23.416 2.115 1.00 46.97 93 GLN A O 1
ATOM 735 N N . THR A 1 94 ? -8.759 -23.866 0.125 1.00 49.12 94 THR A N 1
ATOM 736 C CA . THR A 1 94 ? -7.536 -24.054 -0.636 1.00 49.12 94 THR A CA 1
ATOM 737 C C . THR A 1 94 ? -6.769 -22.778 -0.379 1.00 49.12 94 THR A C 1
ATOM 739 O O . THR A 1 94 ? -7.279 -21.689 -0.656 1.00 49.12 94 THR A O 1
ATOM 742 N N . LYS A 1 95 ? -5.608 -22.876 0.275 1.00 48.41 95 LYS A N 1
ATOM 743 C CA . LYS A 1 95 ? -4.677 -21.758 0.298 1.00 48.41 95 LYS A CA 1
ATOM 744 C C . LYS A 1 95 ? -4.472 -21.456 -1.174 1.00 48.41 95 LYS A C 1
ATOM 746 O O . LYS A 1 95 ? -3.785 -22.222 -1.841 1.00 48.41 95 LYS A O 1
ATOM 751 N N . PHE A 1 96 ? -5.155 -20.436 -1.695 1.00 54.25 96 PHE A N 1
ATOM 752 C CA . PHE A 1 96 ? -4.850 -19.920 -3.012 1.00 54.25 96 PHE A CA 1
ATOM 753 C C . PHE A 1 96 ? -3.346 -19.687 -2.944 1.00 54.25 96 PHE A C 1
ATOM 755 O O . PHE A 1 96 ? -2.906 -18.989 -2.015 1.00 54.25 96 PHE A O 1
ATOM 762 N N . PRO A 1 97 ? -2.543 -20.396 -3.758 1.00 62.94 97 PRO A N 1
ATOM 763 C CA . PRO A 1 97 ? -1.109 -20.212 -3.693 1.00 62.94 97 PRO A CA 1
ATOM 764 C C . PRO A 1 97 ? -0.884 -18.714 -3.857 1.00 62.94 97 PRO A C 1
ATOM 766 O O . PRO A 1 97 ? -1.543 -18.090 -4.674 1.00 62.94 97 PRO A O 1
ATOM 769 N N . PHE A 1 98 ? -0.035 -18.107 -3.025 1.00 69.31 98 PHE A N 1
ATOM 770 C CA . PHE A 1 98 ? 0.177 -16.651 -3.033 1.00 69.31 98 PHE A CA 1
ATOM 771 C C . PHE A 1 98 ? 0.415 -16.104 -4.460 1.00 69.31 98 PHE A C 1
ATOM 773 O O . PHE A 1 98 ? 0.088 -14.956 -4.758 1.00 69.31 98 PHE A O 1
ATOM 780 N N . TRP A 1 99 ? 0.905 -16.970 -5.351 1.00 80.25 99 TRP A N 1
ATOM 781 C CA . TRP A 1 99 ? 1.089 -16.757 -6.773 1.00 80.25 99 TRP A CA 1
ATOM 782 C C . TRP A 1 99 ? 0.487 -17.887 -7.632 1.00 80.25 99 TRP A C 1
ATOM 784 O O . TRP A 1 99 ? 0.433 -19.037 -7.207 1.00 80.25 99 TRP A O 1
ATOM 794 N N . SER A 1 100 ? 0.058 -17.563 -8.855 1.00 81.94 100 SER A N 1
ATOM 795 C CA . SER A 1 100 ? -0.465 -18.497 -9.865 1.00 81.94 100 SER A CA 1
ATOM 796 C C . SER A 1 100 ? 0.572 -18.930 -10.903 1.00 81.94 100 SER A C 1
ATOM 798 O O . SER A 1 100 ? 0.418 -19.991 -11.499 1.00 81.94 100 SER A O 1
ATOM 800 N N . ALA A 1 101 ? 1.610 -18.126 -11.137 1.00 86.31 101 ALA A N 1
ATOM 801 C CA . ALA A 1 101 ? 2.708 -18.462 -12.040 1.00 86.31 101 ALA A CA 1
ATOM 802 C C . ALA A 1 101 ? 3.975 -17.672 -11.691 1.00 86.31 101 ALA A C 1
ATOM 804 O O . ALA A 1 101 ? 3.903 -16.616 -11.057 1.00 86.31 101 ALA A O 1
ATOM 805 N N . ILE A 1 102 ? 5.122 -18.168 -12.148 1.00 89.19 102 ILE A N 1
ATOM 806 C CA . ILE A 1 102 ? 6.392 -17.436 -12.142 1.00 89.19 102 ILE A CA 1
ATOM 807 C C . ILE A 1 102 ? 6.465 -16.608 -13.429 1.00 89.19 102 ILE A C 1
ATOM 809 O O . ILE A 1 102 ? 6.036 -17.057 -14.490 1.00 89.19 102 ILE A O 1
ATOM 813 N N . ILE A 1 103 ? 6.974 -15.386 -13.324 1.00 91.50 103 ILE A N 1
ATOM 814 C CA . ILE A 1 103 ? 7.293 -14.532 -14.467 1.00 91.50 103 ILE A CA 1
ATOM 815 C C . ILE A 1 103 ? 8.736 -14.834 -14.841 1.00 91.50 103 ILE A C 1
ATOM 817 O O . ILE A 1 103 ? 9.639 -14.621 -14.026 1.00 91.50 103 ILE A O 1
ATOM 821 N N . GLU A 1 104 ? 8.927 -15.360 -16.050 1.00 91.56 104 GLU A N 1
ATOM 822 C CA . GLU A 1 104 ? 10.252 -15.650 -16.589 1.00 91.56 104 GLU A CA 1
ATOM 823 C C . GLU A 1 104 ? 11.124 -14.397 -16.567 1.00 91.56 104 GLU A C 1
ATOM 825 O O . GLU A 1 104 ? 10.656 -13.275 -16.796 1.00 91.56 104 GLU A O 1
ATOM 830 N N . GLN A 1 105 ? 12.404 -14.596 -16.256 1.00 93.50 105 GLN A N 1
ATOM 831 C CA . GLN A 1 105 ? 13.354 -13.502 -16.207 1.00 93.50 105 GLN A CA 1
ATOM 832 C C . GLN A 1 105 ? 13.432 -12.840 -17.582 1.00 93.50 105 GLN A C 1
ATOM 834 O O . GLN A 1 105 ? 13.854 -13.446 -18.562 1.00 93.50 105 GLN A O 1
ATOM 839 N N . THR A 1 106 ? 13.045 -11.573 -17.625 1.00 95.38 106 THR A N 1
ATOM 840 C CA . THR A 1 106 ? 13.146 -10.727 -18.808 1.00 95.38 106 THR A CA 1
ATOM 841 C C . THR A 1 106 ? 14.306 -9.771 -18.612 1.00 95.38 106 THR A C 1
ATOM 843 O O . THR A 1 106 ? 14.476 -9.217 -17.527 1.00 95.38 106 THR A O 1
ATOM 846 N N . GLN A 1 107 ? 15.101 -9.564 -19.655 1.00 96.19 107 GLN A N 1
ATOM 847 C CA . GLN A 1 107 ? 16.198 -8.603 -19.670 1.00 96.19 107 GLN A CA 1
ATOM 848 C C . GLN A 1 107 ? 16.178 -7.820 -20.978 1.00 96.19 107 GLN A C 1
ATOM 850 O O . GLN A 1 107 ? 15.735 -8.335 -22.005 1.00 96.19 107 GLN A O 1
ATOM 855 N N . GLY A 1 108 ? 16.652 -6.583 -20.938 1.00 95.88 108 GLY A N 1
ATOM 856 C CA . GLY A 1 108 ? 16.731 -5.730 -22.109 1.00 95.88 108 GLY A CA 1
ATOM 857 C C . GLY A 1 108 ? 17.711 -4.586 -21.920 1.00 95.88 108 GLY A C 1
ATOM 858 O O . GLY A 1 108 ? 18.205 -4.322 -20.822 1.00 95.88 108 GLY A O 1
ATOM 859 N N . GLU A 1 109 ? 17.969 -3.893 -23.018 1.00 96.81 109 GLU A N 1
ATOM 860 C CA . GLU A 1 109 ? 18.808 -2.707 -23.050 1.00 96.81 109 GLU A CA 1
ATOM 861 C C . GLU A 1 109 ? 18.130 -1.584 -23.834 1.00 96.81 109 GLU A C 1
ATOM 863 O O . GLU A 1 109 ? 17.285 -1.828 -24.698 1.00 96.81 109 GLU A O 1
ATOM 868 N N . VAL A 1 110 ? 18.477 -0.340 -23.510 1.00 97.00 110 VAL A N 1
ATOM 869 C CA . VAL A 1 110 ? 17.986 0.854 -24.205 1.00 97.00 110 VAL A CA 1
ATOM 870 C C . VAL A 1 110 ? 19.140 1.817 -24.425 1.00 97.00 110 VAL A C 1
ATOM 872 O O . VAL A 1 110 ? 19.766 2.269 -23.467 1.00 97.00 110 VAL A O 1
ATOM 875 N N . SER A 1 111 ? 19.383 2.182 -25.684 1.00 97.00 111 SER A N 1
ATOM 876 C CA . SER A 1 111 ? 20.273 3.293 -26.020 1.00 97.00 111 SER A CA 1
ATOM 877 C C . SER A 1 111 ? 19.514 4.614 -25.890 1.00 97.00 111 SER A C 1
ATOM 879 O O . SER A 1 111 ? 18.494 4.826 -26.546 1.00 97.00 111 SER A O 1
ATOM 881 N N . VAL A 1 112 ? 19.991 5.495 -25.016 1.00 96.62 112 VAL A N 1
ATOM 882 C CA . VAL A 1 112 ? 19.408 6.809 -24.739 1.00 96.62 112 VAL A CA 1
ATOM 883 C C . VAL A 1 112 ? 20.342 7.873 -25.296 1.00 96.62 112 VAL A C 1
ATOM 885 O O . VAL A 1 112 ? 21.494 7.987 -24.867 1.00 96.62 112 VAL A O 1
ATOM 888 N N . ALA A 1 113 ? 19.837 8.667 -26.241 1.00 97.75 113 ALA A N 1
ATOM 889 C CA . ALA A 1 113 ? 20.601 9.717 -26.906 1.00 97.75 113 ALA A CA 1
ATOM 890 C C . ALA A 1 113 ? 21.180 10.742 -25.913 1.00 97.75 113 ALA A C 1
ATOM 892 O O . ALA A 1 113 ? 20.708 10.870 -24.778 1.00 97.75 113 ALA A O 1
ATOM 893 N N . ALA A 1 114 ? 22.198 11.480 -26.354 1.00 96.75 114 ALA A N 1
ATOM 894 C CA . ALA A 1 114 ? 22.820 12.549 -25.578 1.00 96.75 114 ALA A CA 1
ATOM 895 C C . ALA A 1 114 ? 21.785 13.567 -25.067 1.00 96.75 114 ALA A C 1
ATOM 897 O O . ALA A 1 114 ? 20.852 13.912 -25.795 1.00 96.75 114 ALA A O 1
ATOM 898 N N . ALA A 1 115 ? 21.963 14.041 -23.831 1.00 95.88 115 ALA A N 1
ATOM 899 C CA . ALA A 1 115 ? 21.099 15.031 -23.178 1.00 95.88 115 ALA A CA 1
ATOM 900 C C . ALA A 1 115 ? 19.585 14.725 -23.274 1.00 95.88 115 ALA A C 1
ATOM 902 O O . ALA A 1 115 ? 18.765 15.631 -23.435 1.00 95.88 115 ALA A O 1
ATOM 903 N N . SER A 1 116 ? 19.198 13.446 -23.204 1.00 97.38 116 SER A N 1
ATOM 904 C CA . SER A 1 116 ? 17.814 13.009 -23.414 1.00 97.38 116 SER A CA 1
ATOM 905 C C . SER A 1 116 ? 17.289 12.110 -22.293 1.00 97.38 116 SER A C 1
ATOM 907 O O . SER A 1 116 ? 17.990 11.744 -21.347 1.00 97.38 116 SER A O 1
ATOM 909 N N . THR A 1 117 ? 15.997 11.794 -22.354 1.00 96.69 117 THR A N 1
ATOM 910 C CA . THR A 1 117 ? 15.333 10.878 -21.424 1.00 96.69 117 THR A CA 1
ATOM 911 C C . THR A 1 117 ? 14.505 9.875 -22.213 1.00 96.69 117 THR A C 1
ATOM 913 O O . THR A 1 117 ? 13.779 10.259 -23.127 1.00 96.69 117 THR A O 1
ATOM 916 N N . SER A 1 118 ? 14.586 8.605 -21.828 1.00 97.19 118 SER A N 1
ATOM 917 C CA . SER A 1 118 ? 13.754 7.525 -22.358 1.00 97.19 118 SER A CA 1
ATOM 918 C C . SER A 1 118 ? 12.987 6.828 -21.234 1.00 97.19 118 SER A C 1
ATOM 920 O O . SER A 1 118 ? 13.289 7.011 -20.051 1.00 97.19 118 SER A O 1
ATOM 922 N N . TYR A 1 119 ? 11.980 6.039 -21.607 1.00 96.31 119 TYR A N 1
ATOM 923 C CA . TYR A 1 119 ? 11.142 5.298 -20.672 1.00 96.31 119 TYR A CA 1
ATOM 924 C C . TYR A 1 119 ? 10.989 3.843 -21.098 1.00 96.31 119 TYR A C 1
ATOM 926 O O . TYR A 1 119 ? 10.659 3.560 -22.248 1.00 96.31 119 TYR A O 1
ATOM 934 N N . VAL A 1 120 ? 11.146 2.933 -20.138 1.00 96.56 120 VAL A N 1
ATOM 935 C CA . VAL A 1 120 ? 10.789 1.518 -20.289 1.00 96.56 120 VAL A CA 1
ATOM 936 C C . VAL A 1 120 ? 9.583 1.230 -19.415 1.00 96.56 120 VAL A C 1
ATOM 938 O O . VAL A 1 120 ? 9.635 1.414 -18.201 1.00 96.56 120 VAL A O 1
ATOM 941 N N . ASN A 1 121 ? 8.497 0.778 -20.032 1.00 96.75 121 ASN A N 1
ATOM 942 C CA . ASN A 1 121 ? 7.271 0.433 -19.327 1.00 96.75 121 ASN A CA 1
ATOM 943 C C . ASN A 1 121 ? 7.196 -1.085 -19.134 1.00 96.75 121 ASN A C 1
ATOM 945 O O . ASN A 1 121 ? 7.294 -1.832 -20.104 1.00 96.75 121 ASN A O 1
ATOM 949 N N . ILE A 1 122 ? 6.987 -1.534 -17.898 1.00 96.06 122 ILE A N 1
ATOM 950 C CA . ILE A 1 122 ? 6.793 -2.947 -17.558 1.00 96.06 122 ILE A CA 1
ATOM 951 C C . ILE A 1 122 ? 5.362 -3.102 -17.053 1.00 96.06 122 ILE A C 1
ATOM 953 O O . ILE A 1 122 ? 5.078 -2.796 -15.894 1.00 96.06 122 ILE A O 1
ATOM 957 N N . GLN A 1 123 ? 4.466 -3.539 -17.940 1.00 94.75 123 GLN A N 1
ATOM 958 C CA . GLN A 1 123 ? 3.021 -3.566 -17.718 1.00 94.75 123 GLN A CA 1
ATOM 959 C C . GLN A 1 123 ? 2.479 -5.004 -17.734 1.00 94.75 123 GLN A C 1
ATOM 961 O O . GLN A 1 123 ? 2.587 -5.678 -18.758 1.00 94.75 123 GLN A O 1
ATOM 966 N N . PRO A 1 124 ? 1.861 -5.477 -16.636 1.00 91.75 124 PRO A N 1
ATOM 967 C CA . PRO A 1 124 ? 1.120 -6.735 -16.638 1.00 91.75 124 PRO A CA 1
ATOM 968 C C . PRO A 1 124 ? -0.022 -6.733 -17.673 1.00 91.75 124 PRO A C 1
ATOM 970 O O . PRO A 1 124 ? -0.648 -5.686 -17.873 1.00 91.75 124 PRO A O 1
ATOM 973 N N . PRO A 1 125 ? -0.367 -7.881 -18.287 1.00 91.12 125 PRO A N 1
ATOM 974 C CA . PRO A 1 125 ? -1.574 -8.026 -19.100 1.00 91.12 125 PRO A CA 1
ATOM 975 C C . PRO A 1 125 ? -2.854 -7.670 -18.330 1.00 91.12 125 PRO A C 1
ATOM 977 O O . PRO A 1 125 ? -2.889 -7.727 -17.096 1.00 91.12 125 PRO A O 1
ATOM 980 N N . SER A 1 126 ? -3.926 -7.326 -19.054 1.00 87.44 126 SER A N 1
ATOM 981 C CA . SER A 1 126 ? -5.236 -7.057 -18.441 1.00 87.44 126 SER A CA 1
ATOM 982 C C . SER A 1 126 ? -5.696 -8.240 -17.579 1.00 87.44 126 SER A C 1
ATOM 984 O O . SER A 1 126 ? -5.501 -9.406 -17.924 1.00 87.44 126 SER A O 1
ATOM 986 N N . GLY A 1 127 ? -6.260 -7.928 -16.410 1.00 82.44 127 GLY A N 1
ATOM 987 C CA . GLY A 1 127 ? -6.690 -8.915 -15.419 1.00 82.44 127 GLY A CA 1
ATOM 988 C C . GLY A 1 127 ? -5.576 -9.532 -14.564 1.00 82.44 127 GLY A C 1
ATOM 989 O O . GLY A 1 127 ? -5.892 -10.259 -13.619 1.00 82.44 127 GLY A O 1
ATOM 990 N N . GLU A 1 128 ? -4.298 -9.238 -14.828 1.00 87.31 128 GLU A N 1
ATOM 991 C CA . GLU A 1 128 ? -3.174 -9.764 -14.049 1.00 87.31 128 GLU A CA 1
ATOM 992 C C . GLU A 1 128 ? -2.664 -8.772 -12.985 1.00 87.31 128 GLU A C 1
ATOM 994 O O . GLU A 1 128 ? -2.757 -7.548 -13.103 1.00 87.31 128 GLU A O 1
ATOM 999 N N . THR A 1 129 ? -2.113 -9.320 -11.901 1.00 88.56 129 THR A N 1
ATOM 1000 C CA . THR A 1 129 ? -1.388 -8.579 -10.859 1.00 88.56 129 THR A CA 1
ATOM 1001 C C . THR A 1 129 ? -0.053 -9.267 -10.650 1.00 88.56 129 THR A C 1
ATOM 1003 O O . THR A 1 129 ? -0.024 -10.476 -10.433 1.00 88.56 129 THR A O 1
ATOM 1006 N N . TRP A 1 130 ? 1.049 -8.536 -10.743 1.00 92.62 130 TRP A N 1
ATOM 1007 C CA . TRP A 1 130 ? 2.401 -9.092 -10.681 1.00 92.62 130 TRP A CA 1
ATOM 1008 C C . TRP A 1 130 ? 3.133 -8.565 -9.454 1.00 92.62 130 TRP A C 1
ATOM 1010 O O . TRP A 1 130 ? 3.094 -7.371 -9.201 1.00 92.62 130 TRP A O 1
ATOM 1020 N N . LEU A 1 131 ? 3.832 -9.424 -8.716 1.00 92.75 131 LEU A N 1
ATOM 1021 C CA . LEU A 1 131 ? 4.903 -9.029 -7.803 1.00 92.75 131 LEU A CA 1
ATOM 1022 C C . LEU A 1 131 ? 6.222 -9.162 -8.562 1.00 92.75 131 LEU A C 1
ATOM 1024 O O . LEU A 1 131 ? 6.645 -10.285 -8.826 1.00 92.75 131 LEU A O 1
ATOM 1028 N N . LEU A 1 132 ? 6.855 -8.046 -8.910 1.00 94.44 132 LEU A N 1
ATOM 1029 C CA . LEU A 1 132 ? 8.111 -8.013 -9.651 1.00 94.44 132 LEU A CA 1
ATOM 1030 C C . LE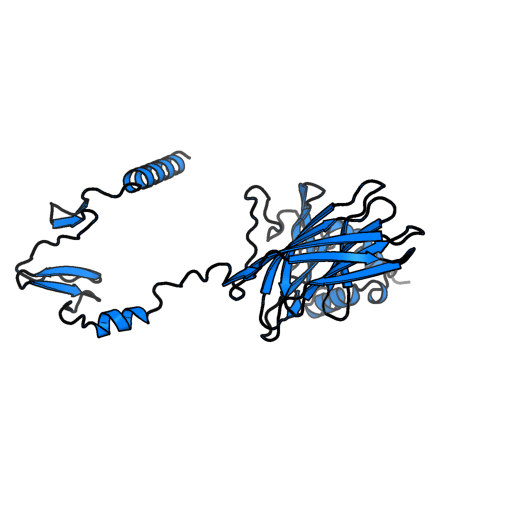U A 1 132 ? 9.293 -7.609 -8.778 1.00 94.44 132 LEU A C 1
ATOM 1032 O O . LEU A 1 132 ? 9.193 -6.687 -7.971 1.00 94.44 132 LEU A O 1
ATOM 1036 N N . PHE A 1 133 ? 10.423 -8.254 -9.037 1.00 95.06 133 PHE A N 1
ATOM 1037 C CA . PHE A 1 133 ? 11.768 -7.806 -8.712 1.00 95.06 133 PHE A CA 1
ATOM 1038 C C . PHE A 1 133 ? 12.322 -7.160 -9.977 1.00 95.06 133 PHE A C 1
ATOM 1040 O O . PHE A 1 133 ? 12.473 -7.840 -10.989 1.00 95.06 133 PHE A O 1
ATOM 1047 N N . ILE A 1 134 ? 12.565 -5.855 -9.937 1.00 95.00 134 ILE A N 1
ATOM 1048 C CA . ILE A 1 134 ? 13.054 -5.071 -11.070 1.00 95.00 134 ILE A CA 1
ATOM 1049 C C . ILE A 1 134 ? 14.463 -4.609 -10.735 1.00 95.00 134 ILE A C 1
ATOM 1051 O O . ILE A 1 134 ? 14.695 -4.086 -9.646 1.00 95.00 134 ILE A O 1
ATOM 1055 N N . ASP A 1 135 ? 15.380 -4.794 -11.672 1.00 94.62 135 ASP A N 1
ATOM 1056 C CA . ASP A 1 135 ? 16.748 -4.313 -11.590 1.00 94.62 135 ASP A CA 1
ATOM 1057 C C . ASP A 1 135 ? 17.040 -3.446 -12.813 1.00 94.62 135 ASP A C 1
ATOM 1059 O O . ASP A 1 135 ? 16.651 -3.775 -13.935 1.00 94.62 135 ASP A O 1
ATOM 1063 N N . ALA A 1 136 ? 17.705 -2.323 -12.598 1.00 92.81 136 ALA A N 1
ATOM 1064 C CA . ALA A 1 136 ? 18.142 -1.432 -13.655 1.00 92.81 136 ALA A CA 1
ATOM 1065 C C . ALA A 1 136 ? 19.546 -0.938 -13.331 1.00 92.81 136 ALA A C 1
ATOM 1067 O O . ALA A 1 136 ? 19.843 -0.566 -12.196 1.00 92.81 136 ALA A O 1
ATOM 1068 N N . THR A 1 137 ? 20.421 -0.963 -14.326 1.00 90.31 137 THR A N 1
ATOM 1069 C CA . THR A 1 137 ? 21.791 -0.474 -14.215 1.00 90.31 137 THR A CA 1
ATOM 1070 C C . THR A 1 137 ? 22.032 0.552 -15.302 1.00 90.31 137 THR A C 1
ATOM 1072 O O . THR A 1 137 ? 21.657 0.362 -16.463 1.00 90.31 137 THR A O 1
ATOM 1075 N N . ASP A 1 138 ? 22.634 1.658 -14.899 1.00 82.81 138 ASP A N 1
ATOM 1076 C CA . ASP A 1 138 ? 22.971 2.742 -15.797 1.00 82.81 138 ASP A CA 1
ATOM 1077 C C . ASP A 1 138 ? 24.290 2.513 -16.558 1.00 82.81 138 ASP A C 1
ATOM 1079 O O . ASP A 1 138 ? 25.014 1.536 -16.355 1.00 82.81 138 ASP A O 1
ATOM 1083 N N . ALA A 1 139 ? 24.581 3.419 -17.489 1.00 80.19 139 ALA A N 1
ATOM 1084 C CA . ALA A 1 139 ? 25.717 3.322 -18.401 1.00 80.19 139 ALA A CA 1
ATOM 1085 C C . ALA A 1 139 ? 27.010 3.967 -17.852 1.00 80.19 139 ALA A C 1
ATOM 1087 O O . ALA A 1 139 ? 27.899 4.321 -18.639 1.00 80.19 139 ALA A O 1
ATOM 1088 N N . GLY A 1 140 ? 27.105 4.202 -16.536 1.00 82.69 140 GLY A N 1
ATOM 1089 C CA . GLY A 1 140 ? 28.215 4.921 -15.901 1.00 82.69 140 GLY A CA 1
ATOM 1090 C C . GLY A 1 140 ? 27.907 6.393 -15.591 1.00 82.69 140 GLY A C 1
ATOM 1091 O O . GLY A 1 140 ? 26.770 6.753 -15.306 1.00 82.69 140 GLY A O 1
ATOM 1092 N N . SER A 1 141 ? 28.928 7.260 -15.612 1.00 86.75 141 SER A N 1
ATOM 1093 C CA . SER A 1 141 ? 28.777 8.674 -15.228 1.00 86.75 141 SER A CA 1
ATOM 1094 C C . SER A 1 141 ? 27.762 9.431 -16.097 1.00 86.75 141 SER A C 1
ATOM 1096 O O . SER A 1 141 ? 27.516 9.071 -17.252 1.00 86.75 141 SER A O 1
ATOM 1098 N N . ASP A 1 142 ? 27.210 10.511 -15.537 1.00 90.50 142 ASP A N 1
ATOM 1099 C CA . ASP A 1 142 ? 26.260 11.420 -16.198 1.00 90.50 142 ASP A CA 1
ATOM 1100 C C . ASP A 1 142 ? 24.962 10.741 -16.638 1.00 90.50 142 ASP A C 1
ATOM 1102 O O . ASP A 1 142 ? 24.354 11.098 -17.649 1.00 90.50 142 ASP A O 1
ATOM 1106 N N . THR A 1 143 ? 24.515 9.755 -15.867 1.00 90.19 143 THR A N 1
ATOM 1107 C CA . THR A 1 143 ? 23.236 9.091 -16.081 1.00 90.19 143 THR A CA 1
ATOM 1108 C C . THR A 1 143 ? 22.439 9.004 -14.784 1.00 90.19 143 THR A C 1
ATOM 1110 O O . THR A 1 143 ? 22.975 9.151 -13.686 1.00 90.19 143 THR A O 1
ATOM 1113 N N . SER A 1 144 ? 21.126 8.829 -14.896 1.00 90.88 144 SER A N 1
ATOM 1114 C CA . SER A 1 144 ? 20.293 8.464 -13.754 1.00 90.88 144 SER A CA 1
ATOM 1115 C C . SER A 1 144 ? 19.171 7.534 -14.174 1.00 90.88 144 SER A C 1
ATOM 1117 O O . SER A 1 144 ? 18.642 7.619 -15.286 1.00 90.88 144 SER A O 1
ATOM 1119 N N . THR A 1 145 ? 18.783 6.655 -13.255 1.00 89.81 145 THR A N 1
ATOM 1120 C CA . THR A 1 145 ? 17.583 5.838 -13.404 1.00 89.81 145 THR A CA 1
ATOM 1121 C C . THR A 1 145 ? 16.599 6.202 -12.305 1.00 89.81 145 THR A C 1
ATOM 1123 O O . THR A 1 145 ? 16.967 6.331 -11.142 1.00 89.81 145 THR A O 1
ATOM 1126 N N . ALA A 1 146 ? 15.324 6.362 -12.634 1.00 90.38 146 ALA A N 1
ATOM 1127 C CA . ALA A 1 146 ? 14.281 6.528 -11.633 1.00 90.38 146 ALA A CA 1
ATOM 1128 C C . ALA A 1 146 ? 13.140 5.557 -11.894 1.00 90.38 146 ALA A C 1
ATOM 1130 O O . ALA A 1 146 ? 12.738 5.326 -13.032 1.00 90.38 146 ALA A O 1
ATOM 1131 N N . TYR A 1 147 ? 12.592 5.015 -10.819 1.00 91.00 147 TYR A N 1
ATOM 1132 C CA . TYR A 1 147 ? 11.373 4.235 -10.885 1.00 91.00 147 TYR A CA 1
ATOM 1133 C C . TYR A 1 147 ? 10.168 5.152 -10.682 1.00 91.00 147 TYR A C 1
ATOM 1135 O O . TYR A 1 147 ? 10.090 5.887 -9.689 1.00 91.00 147 TYR A O 1
ATOM 1143 N N . CYS A 1 148 ? 9.232 5.083 -11.627 1.00 89.88 148 CYS A N 1
ATOM 1144 C CA . CYS A 1 148 ? 7.948 5.755 -11.554 1.00 89.88 148 CYS A CA 1
ATOM 1145 C C . CYS A 1 148 ? 6.806 4.735 -11.517 1.00 89.88 148 CYS A C 1
ATOM 1147 O O . CYS A 1 148 ? 6.811 3.779 -12.294 1.00 89.88 148 CYS A O 1
ATOM 1149 N N . ASP A 1 149 ? 5.799 4.999 -10.690 1.00 85.75 149 ASP A N 1
ATOM 1150 C CA . ASP A 1 149 ? 4.476 4.399 -10.867 1.00 85.75 149 ASP A CA 1
ATOM 1151 C C . ASP A 1 149 ? 3.810 5.127 -12.047 1.00 85.75 149 ASP A C 1
ATOM 1153 O O . ASP A 1 149 ? 3.879 6.360 -12.137 1.00 85.75 149 ASP A O 1
ATOM 1157 N N . TYR A 1 150 ? 3.216 4.381 -12.979 1.00 82.38 150 TYR A N 1
ATOM 1158 C CA . TYR A 1 150 ? 2.562 4.932 -14.163 1.00 82.38 150 TYR A CA 1
ATOM 1159 C C . TYR A 1 150 ? 1.178 4.314 -14.352 1.00 82.38 150 TYR A C 1
ATOM 1161 O O . TYR A 1 150 ? 1.030 3.096 -14.417 1.00 82.38 150 TYR A O 1
ATOM 1169 N N . ASP A 1 151 ? 0.167 5.172 -14.456 1.00 78.00 151 ASP A N 1
ATOM 1170 C CA . ASP A 1 151 ? -1.239 4.782 -14.637 1.00 78.00 151 ASP A CA 1
ATOM 1171 C C . ASP A 1 151 ? -1.700 4.836 -16.109 1.00 78.00 151 ASP A C 1
ATOM 1173 O O . ASP A 1 151 ? -2.881 4.696 -16.416 1.00 78.00 151 ASP A O 1
ATOM 1177 N N . GLY A 1 152 ? -0.766 5.063 -17.039 1.00 80.31 152 GLY A N 1
ATOM 1178 C CA . GLY A 1 152 ? -1.052 5.311 -18.455 1.00 80.31 152 GLY A CA 1
ATOM 1179 C C . GLY A 1 152 ? -1.211 6.787 -18.827 1.00 80.31 152 GLY A C 1
ATOM 1180 O O . GLY A 1 152 ? -1.138 7.108 -20.011 1.00 80.31 152 GLY A O 1
ATOM 1181 N N . SER A 1 153 ? -1.337 7.682 -17.845 1.00 84.06 153 SER A N 1
ATOM 1182 C CA . SER A 1 153 ? -1.424 9.136 -18.038 1.00 84.06 153 SER A CA 1
ATOM 1183 C C . SER A 1 153 ? -0.332 9.904 -17.283 1.00 84.06 153 SER A C 1
ATOM 1185 O O . SER A 1 153 ? 0.334 10.770 -17.848 1.00 84.06 153 SER A O 1
ATOM 1187 N N . THR A 1 154 ? -0.077 9.539 -16.025 1.00 81.00 154 THR A N 1
ATOM 1188 C CA . THR A 1 154 ? 0.727 10.308 -15.074 1.00 81.00 154 THR A CA 1
ATOM 1189 C C . THR A 1 154 ? 1.833 9.449 -14.485 1.00 81.00 154 THR A C 1
ATOM 1191 O O . THR A 1 154 ? 1.576 8.385 -13.926 1.00 81.00 154 THR A O 1
ATOM 1194 N N . ARG A 1 155 ? 3.082 9.923 -14.574 1.00 89.06 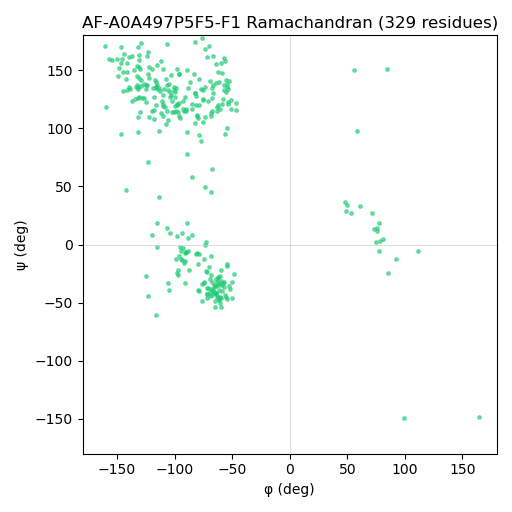155 ARG A N 1
ATOM 1195 C CA . ARG A 1 155 ? 4.247 9.280 -13.945 1.00 89.06 155 ARG A CA 1
ATOM 1196 C C . ARG A 1 155 ? 4.537 9.930 -12.599 1.00 89.06 155 ARG A C 1
ATOM 1198 O O . ARG A 1 155 ? 4.810 11.128 -12.547 1.00 89.06 155 ARG A O 1
ATOM 1205 N N . ARG A 1 156 ? 4.534 9.141 -11.526 1.00 82.50 156 ARG A N 1
ATOM 1206 C CA . ARG A 1 156 ? 4.918 9.586 -10.178 1.00 82.50 156 ARG A CA 1
ATOM 1207 C C . ARG A 1 156 ? 6.255 8.967 -9.811 1.00 82.50 156 ARG A C 1
ATOM 1209 O O . ARG A 1 156 ? 6.369 7.748 -9.770 1.00 82.50 156 ARG A O 1
ATOM 1216 N N . ILE A 1 157 ? 7.272 9.789 -9.567 1.00 86.75 157 ILE A N 1
ATOM 1217 C CA . ILE A 1 157 ? 8.601 9.300 -9.177 1.00 86.75 157 ILE A CA 1
ATOM 1218 C C . ILE A 1 157 ? 8.517 8.756 -7.750 1.00 86.75 157 ILE A C 1
ATOM 1220 O O . ILE A 1 157 ? 8.146 9.485 -6.835 1.00 86.75 157 ILE A O 1
ATOM 1224 N N . HIS A 1 158 ? 8.888 7.492 -7.562 1.00 80.19 158 HIS A N 1
ATOM 1225 C CA . HIS A 1 158 ? 8.907 6.845 -6.247 1.00 80.19 158 HIS A CA 1
ATOM 1226 C C . HIS A 1 158 ? 10.316 6.689 -5.696 1.00 80.19 158 HIS A C 1
ATOM 1228 O O . HIS A 1 158 ? 10.531 6.848 -4.500 1.00 80.19 158 HIS A O 1
ATOM 1234 N N . THR A 1 159 ? 11.268 6.351 -6.562 1.00 82.88 159 THR A N 1
ATOM 1235 C CA . THR A 1 159 ? 12.656 6.133 -6.165 1.00 82.88 159 THR A CA 1
ATOM 1236 C C . THR A 1 159 ? 13.567 6.704 -7.235 1.00 82.88 159 THR A C 1
ATOM 1238 O O . THR A 1 159 ? 13.364 6.466 -8.427 1.00 82.88 159 THR A O 1
ATOM 1241 N N . PHE A 1 160 ? 14.571 7.457 -6.799 1.00 82.00 160 PHE A N 1
ATOM 1242 C CA . PHE A 1 160 ? 15.648 7.938 -7.650 1.00 82.00 160 PHE A CA 1
ATOM 1243 C C . PHE A 1 160 ? 16.891 7.092 -7.385 1.00 82.00 160 PHE A C 1
ATOM 1245 O O . PHE A 1 160 ? 17.275 6.885 -6.237 1.00 82.00 160 PHE A O 1
ATOM 1252 N N . MET A 1 161 ? 17.488 6.576 -8.450 1.00 72.69 161 MET A N 1
ATOM 1253 C CA . MET A 1 161 ? 18.657 5.700 -8.442 1.00 72.69 161 MET A CA 1
ATOM 1254 C C . MET A 1 161 ? 19.696 6.413 -9.306 1.00 72.69 161 MET A C 1
ATOM 1256 O O . MET A 1 161 ? 19.909 6.091 -10.472 1.00 72.69 161 MET A O 1
ATOM 1260 N N . GLY A 1 162 ? 20.222 7.507 -8.758 1.00 64.50 162 GLY A N 1
ATOM 1261 C CA . GLY A 1 162 ? 21.267 8.301 -9.388 1.00 64.50 162 GLY A CA 1
ATOM 1262 C C . GLY A 1 162 ? 22.582 8.074 -8.673 1.00 64.50 162 GLY A C 1
ATOM 1263 O O . GLY A 1 162 ? 22.634 8.048 -7.442 1.00 64.50 162 GLY A O 1
ATOM 1264 N N . SER A 1 163 ? 23.641 7.923 -9.445 1.00 54.09 163 SER A N 1
ATOM 1265 C CA . SER A 1 163 ? 24.995 7.841 -8.941 1.00 54.09 163 SER A CA 1
ATOM 1266 C C . SER A 1 163 ? 25.689 9.193 -9.088 1.00 54.09 163 SER A C 1
ATOM 1268 O O . SER A 1 163 ? 25.701 9.822 -10.144 1.00 54.09 163 SER A O 1
ATOM 1270 N N . GLY A 1 164 ? 26.325 9.652 -8.015 1.00 55.91 164 GLY A N 1
ATOM 1271 C CA . GLY A 1 164 ? 27.277 10.761 -8.067 1.00 55.91 164 GLY A CA 1
ATOM 1272 C C . GLY A 1 164 ? 28.610 10.348 -8.704 1.00 55.91 164 GLY A C 1
ATOM 1273 O O . GLY A 1 164 ? 29.648 10.577 -8.095 1.00 55.91 164 GLY A O 1
ATOM 1274 N N . GLY A 1 165 ? 28.593 9.699 -9.878 1.00 58.97 165 GLY A N 1
ATOM 1275 C CA . GLY A 1 165 ? 29.793 9.410 -10.682 1.00 58.97 165 GLY A CA 1
ATOM 1276 C C . GLY A 1 165 ? 30.244 7.944 -10.805 1.00 58.97 165 GLY A C 1
ATOM 1277 O O . GLY A 1 165 ? 31.159 7.674 -11.577 1.00 58.97 165 GLY A O 1
ATOM 1278 N N . THR A 1 166 ? 29.625 6.985 -10.112 1.00 62.25 166 THR A N 1
ATOM 1279 C CA . THR A 1 166 ? 29.860 5.530 -10.303 1.00 62.25 166 THR A CA 1
ATOM 1280 C C . THR A 1 166 ? 28.677 4.868 -11.017 1.00 62.25 166 THR A C 1
ATOM 1282 O O . THR A 1 166 ? 27.691 5.531 -11.273 1.00 62.25 166 THR A O 1
ATOM 1285 N N . CYS A 1 167 ? 28.729 3.601 -11.425 1.00 64.31 167 CYS A N 1
ATOM 1286 C CA . CYS A 1 167 ? 27.549 2.954 -12.017 1.00 64.31 167 CYS A CA 1
ATOM 1287 C C . CYS A 1 167 ? 26.400 2.868 -10.990 1.00 64.31 167 CYS A C 1
ATOM 1289 O O . CYS A 1 167 ? 26.538 2.260 -9.926 1.00 64.31 167 CYS A O 1
ATOM 1291 N N . GLY A 1 168 ? 25.272 3.510 -11.282 1.00 73.19 168 GLY A N 1
ATOM 1292 C CA . GLY A 1 168 ? 24.055 3.452 -10.488 1.00 73.19 168 GLY A CA 1
ATOM 1293 C C . GLY A 1 168 ? 23.300 2.167 -10.794 1.00 73.19 168 GLY A C 1
ATOM 1294 O O . GLY A 1 168 ? 22.716 2.006 -11.867 1.00 73.19 168 GLY A O 1
ATOM 1295 N N . ARG A 1 169 ? 23.301 1.238 -9.835 1.00 82.31 169 ARG A N 1
ATOM 1296 C CA . ARG A 1 169 ? 22.426 0.062 -9.853 1.00 82.31 169 ARG A CA 1
ATOM 1297 C C . ARG A 1 169 ? 21.235 0.291 -8.941 1.00 82.31 169 ARG A C 1
ATOM 1299 O O . ARG A 1 169 ? 21.373 0.754 -7.810 1.00 82.31 169 ARG A O 1
ATOM 1306 N N . GLY A 1 170 ? 20.070 -0.065 -9.447 1.00 83.56 170 GLY A N 1
ATOM 1307 C CA . GLY A 1 170 ? 18.799 0.158 -8.809 1.00 83.56 170 GLY A CA 1
ATOM 1308 C C . GLY A 1 170 ? 17.943 -1.092 -8.813 1.00 83.56 170 GLY A C 1
ATOM 1309 O O . GLY A 1 170 ? 17.425 -1.468 -9.859 1.00 83.56 170 GLY A O 1
ATOM 1310 N N . SER A 1 171 ? 17.755 -1.702 -7.644 1.00 90.31 171 SER A N 1
ATOM 1311 C CA . SER A 1 171 ? 16.904 -2.882 -7.489 1.00 90.31 171 SER A CA 1
ATOM 1312 C C . SER A 1 171 ? 15.705 -2.566 -6.598 1.00 90.31 171 SER A C 1
ATOM 1314 O O . SER A 1 171 ? 15.848 -1.962 -5.534 1.00 90.31 171 SER A O 1
ATOM 1316 N N . LEU A 1 172 ? 14.508 -2.974 -7.014 1.00 91.44 172 LEU A N 1
ATOM 1317 C CA . LEU A 1 172 ? 13.268 -2.710 -6.287 1.00 91.44 172 LEU A CA 1
ATOM 1318 C C . LEU A 1 172 ? 12.257 -3.845 -6.439 1.00 91.44 172 LEU A C 1
ATOM 1320 O O . LEU A 1 172 ? 12.275 -4.596 -7.411 1.00 91.44 172 LEU A O 1
ATOM 1324 N N . VAL A 1 173 ? 11.353 -3.947 -5.465 1.00 92.19 173 VAL A N 1
ATOM 1325 C CA . VAL A 1 173 ? 10.260 -4.924 -5.462 1.00 92.19 173 VAL A CA 1
ATOM 1326 C C . VAL A 1 173 ? 8.929 -4.189 -5.484 1.00 92.19 173 VAL A C 1
ATOM 1328 O O . VAL A 1 173 ? 8.696 -3.313 -4.645 1.00 92.19 173 VAL A O 1
ATOM 1331 N N . LYS A 1 174 ? 8.053 -4.524 -6.435 1.00 91.19 174 LYS A N 1
ATOM 1332 C CA . LYS A 1 174 ? 6.776 -3.828 -6.643 1.00 91.19 174 LYS A CA 1
ATOM 1333 C C . LYS A 1 174 ? 5.639 -4.763 -6.995 1.00 91.19 174 LYS A C 1
ATOM 1335 O O . LYS A 1 174 ? 5.840 -5.778 -7.649 1.00 91.19 174 LYS A O 1
ATOM 1340 N N . ILE A 1 175 ? 4.437 -4.379 -6.575 1.00 89.50 175 ILE A N 1
ATOM 1341 C CA . ILE A 1 175 ? 3.197 -4.993 -7.039 1.00 89.50 175 ILE A CA 1
ATOM 1342 C C . ILE A 1 175 ? 2.637 -4.106 -8.146 1.00 89.50 175 ILE A C 1
ATOM 1344 O O . ILE A 1 175 ? 2.370 -2.933 -7.908 1.00 89.50 175 ILE A O 1
ATOM 1348 N N . LEU A 1 176 ? 2.481 -4.669 -9.337 1.00 88.94 176 LEU A N 1
ATOM 1349 C CA . LEU A 1 176 ? 1.989 -3.991 -10.527 1.00 88.94 176 LEU A CA 1
ATOM 1350 C C . LEU A 1 176 ? 0.656 -4.592 -10.969 1.00 88.94 176 LEU A C 1
ATOM 1352 O O . LEU A 1 176 ? 0.377 -5.772 -10.747 1.00 88.94 176 LEU A O 1
ATOM 1356 N N . THR A 1 177 ? -0.144 -3.791 -11.657 1.00 87.81 177 THR A N 1
ATOM 1357 C CA . THR A 1 177 ? -1.372 -4.204 -12.348 1.00 87.81 177 THR A CA 1
ATOM 1358 C C . THR A 1 177 ? -1.366 -3.631 -13.762 1.00 87.81 177 THR A C 1
ATOM 1360 O O . THR A 1 177 ? -0.550 -2.767 -14.075 1.00 87.81 177 THR A O 1
ATOM 1363 N N . ASN A 1 178 ? -2.291 -4.058 -14.622 1.00 86.12 178 ASN A N 1
ATOM 1364 C CA . ASN A 1 178 ? -2.400 -3.477 -15.961 1.00 86.12 178 ASN A CA 1
ATOM 1365 C C . ASN A 1 178 ? -2.633 -1.951 -15.949 1.00 86.12 178 ASN A C 1
ATOM 1367 O O . ASN A 1 178 ? -2.117 -1.258 -16.818 1.00 86.12 178 ASN A O 1
ATOM 1371 N N . SER A 1 179 ? -3.342 -1.418 -14.949 1.00 79.38 179 SER A N 1
ATOM 1372 C CA . SER A 1 179 ? -3.638 0.016 -14.809 1.00 79.38 179 SER A CA 1
ATOM 1373 C C . SER A 1 179 ? -2.662 0.778 -13.905 1.00 79.38 179 SER A C 1
ATOM 1375 O O . SER A 1 179 ? -2.824 1.976 -13.714 1.00 79.38 179 SER A O 1
ATOM 1377 N N . LEU A 1 180 ? -1.685 0.096 -13.303 1.00 81.38 180 LEU A N 1
ATOM 1378 C CA . LEU A 1 180 ? -0.652 0.698 -12.460 1.00 81.38 180 LEU A CA 1
ATOM 1379 C C . LEU A 1 180 ? 0.636 -0.095 -12.648 1.00 81.38 180 LEU A C 1
ATOM 1381 O O . LEU A 1 180 ? 0.832 -1.143 -12.026 1.00 81.38 180 LEU A O 1
ATOM 1385 N N . TYR A 1 181 ? 1.482 0.387 -13.545 1.00 88.06 181 TYR A N 1
ATOM 1386 C CA . TYR A 1 181 ? 2.652 -0.332 -14.015 1.00 88.06 181 TYR A CA 1
ATOM 1387 C C . TYR A 1 181 ? 3.938 0.463 -13.815 1.00 88.06 181 TYR A C 1
ATOM 1389 O O . TYR A 1 181 ? 3.928 1.668 -13.568 1.00 88.06 181 TYR A O 1
ATOM 1397 N N . ALA A 1 182 ? 5.067 -0.237 -13.874 1.00 92.56 182 ALA A N 1
ATOM 1398 C CA . ALA A 1 182 ? 6.365 0.379 -13.669 1.00 92.56 182 ALA A CA 1
ATOM 1399 C C . ALA A 1 182 ? 6.778 1.147 -14.928 1.00 92.56 182 ALA A C 1
ATOM 1401 O O . ALA A 1 182 ? 6.705 0.607 -16.032 1.00 92.56 182 ALA A O 1
ATOM 1402 N N . SER A 1 183 ? 7.269 2.373 -14.760 1.00 95.19 183 SER A N 1
ATOM 1403 C CA . SER A 1 183 ? 7.969 3.116 -15.808 1.00 95.19 183 SER A CA 1
ATOM 1404 C C . SER A 1 183 ? 9.366 3.482 -15.312 1.00 95.19 183 SER A C 1
ATOM 1406 O O . SER A 1 183 ? 9.529 4.293 -14.398 1.00 95.19 183 SER A O 1
ATOM 1408 N N . LEU A 1 184 ? 10.382 2.846 -15.892 1.00 94.94 184 LEU A N 1
ATOM 1409 C CA . LEU A 1 184 ? 11.783 3.157 -15.636 1.00 94.94 184 LEU A CA 1
ATOM 1410 C C . LEU A 1 184 ? 12.153 4.379 -16.471 1.00 94.94 184 LEU A C 1
ATOM 1412 O O . LEU A 1 184 ? 12.188 4.308 -17.698 1.00 94.94 184 LEU A O 1
ATOM 1416 N N . ARG A 1 185 ? 12.400 5.506 -15.807 1.00 94.81 185 ARG A N 1
ATOM 1417 C CA . ARG A 1 185 ? 12.902 6.736 -16.416 1.00 94.81 185 ARG A CA 1
ATOM 1418 C C . ARG A 1 185 ? 14.420 6.648 -16.506 1.00 94.81 185 ARG A C 1
ATOM 1420 O O . ARG A 1 185 ? 15.081 6.603 -15.474 1.00 94.81 185 ARG A O 1
ATOM 1427 N N . LEU A 1 186 ? 14.945 6.662 -17.724 1.00 94.56 186 LEU A N 1
ATOM 1428 C CA . LEU A 1 186 ? 16.369 6.549 -18.031 1.00 94.56 186 LEU A CA 1
ATOM 1429 C C . LEU A 1 186 ? 16.848 7.904 -18.545 1.00 94.56 186 LEU A C 1
ATOM 1431 O O . LEU A 1 186 ? 16.428 8.331 -19.622 1.00 94.56 186 LEU A O 1
ATOM 1435 N N . GLN A 1 187 ? 17.664 8.614 -17.772 1.00 94.50 187 GLN A N 1
ATOM 1436 C CA . GLN A 1 187 ? 18.148 9.943 -18.143 1.00 94.50 187 GLN A CA 1
ATOM 1437 C C . GLN A 1 187 ? 19.629 9.905 -18.474 1.00 94.50 187 GLN A C 1
ATOM 1439 O O . GLN A 1 187 ? 20.436 9.434 -17.676 1.00 94.50 187 GLN A O 1
ATOM 1444 N N . ASN A 1 188 ? 19.979 10.453 -19.632 1.00 94.38 188 ASN A N 1
ATOM 1445 C CA . ASN A 1 188 ? 21.351 10.631 -20.065 1.00 94.38 188 ASN A CA 1
ATOM 1446 C C . ASN A 1 188 ? 21.681 12.127 -20.095 1.00 94.38 188 ASN A C 1
ATOM 1448 O O . ASN A 1 188 ? 21.135 12.866 -20.911 1.00 94.38 188 ASN A O 1
ATOM 1452 N N . PHE A 1 189 ? 22.575 12.560 -19.212 1.00 93.69 189 PHE A N 1
ATOM 1453 C CA . PHE A 1 189 ? 23.084 13.931 -19.142 1.00 93.69 189 PHE A CA 1
ATOM 1454 C C . PHE A 1 189 ? 24.395 14.112 -19.926 1.00 93.69 189 PHE A C 1
ATOM 1456 O O . PHE A 1 189 ? 24.884 15.232 -20.050 1.00 93.69 189 PHE A O 1
ATOM 1463 N N . SER A 1 190 ? 24.962 13.030 -20.470 1.00 92.94 190 SER A N 1
ATOM 1464 C CA . SER A 1 190 ? 26.177 13.054 -21.285 1.00 92.94 190 SER A CA 1
ATOM 1465 C C . SER A 1 190 ? 25.939 13.671 -22.668 1.00 92.94 190 SER A C 1
ATOM 1467 O O . SER A 1 190 ? 24.816 13.724 -23.176 1.00 92.94 190 SER A O 1
ATOM 1469 N N . THR A 1 191 ? 27.030 14.082 -23.317 1.00 95.44 191 THR A N 1
ATOM 1470 C CA . THR A 1 191 ? 27.064 14.522 -24.721 1.00 95.44 191 THR A CA 1
ATOM 1471 C C . THR A 1 191 ? 27.122 13.362 -25.720 1.00 95.44 191 THR A C 1
ATOM 1473 O O . THR A 1 191 ? 26.973 13.585 -26.919 1.00 95.44 191 THR A O 1
ATOM 1476 N N . ALA A 1 192 ? 27.309 12.127 -25.248 1.00 95.19 192 ALA A N 1
ATOM 1477 C CA . ALA A 1 192 ? 27.268 10.911 -26.058 1.00 95.19 192 ALA A CA 1
ATOM 1478 C C . ALA A 1 192 ? 26.047 10.050 -25.705 1.00 95.19 192 ALA A C 1
ATOM 1480 O O . ALA A 1 192 ? 25.510 10.148 -24.601 1.00 95.19 192 ALA A O 1
ATOM 1481 N N . SER A 1 193 ? 25.616 9.180 -26.627 1.00 96.44 193 SER A N 1
ATOM 1482 C CA . SER A 1 193 ? 24.588 8.172 -26.325 1.00 96.44 193 SER A CA 1
ATOM 1483 C C . SER A 1 193 ? 25.073 7.202 -25.244 1.00 96.44 193 SER A C 1
ATOM 1485 O O . SER A 1 193 ? 26.267 6.907 -25.149 1.00 96.44 193 SER A O 1
ATOM 1487 N N . LYS A 1 194 ? 24.144 6.695 -24.434 1.00 95.19 194 LYS A N 1
ATOM 1488 C CA . LYS A 1 194 ? 24.417 5.796 -23.309 1.00 95.19 194 LYS A CA 1
ATOM 1489 C C . LYS A 1 194 ? 23.461 4.607 -23.332 1.00 95.19 194 LYS A C 1
ATOM 1491 O O . LYS A 1 194 ? 22.269 4.790 -23.559 1.00 95.19 194 LYS A O 1
ATOM 1496 N N . THR A 1 195 ? 23.971 3.403 -23.081 1.00 95.50 195 THR A N 1
ATOM 1497 C CA . THR A 1 195 ? 23.163 2.174 -23.044 1.00 95.50 195 THR A CA 1
ATOM 1498 C C . THR A 1 195 ? 22.834 1.790 -21.609 1.00 95.50 195 THR A C 1
ATOM 1500 O O . THR A 1 195 ? 23.731 1.522 -20.817 1.00 95.50 195 THR A O 1
ATOM 1503 N N . PHE A 1 196 ? 21.547 1.750 -21.293 1.00 94.75 196 PHE A N 1
ATOM 1504 C CA . PHE A 1 196 ? 21.020 1.306 -20.008 1.00 94.75 196 PHE A CA 1
ATOM 1505 C C . PHE A 1 196 ? 20.606 -0.153 -20.105 1.00 94.75 196 PHE A C 1
ATOM 1507 O O . PHE A 1 196 ? 20.089 -0.570 -21.140 1.00 94.75 196 PHE A O 1
ATOM 1514 N N . TYR A 1 197 ? 20.752 -0.891 -19.011 1.00 95.56 197 TYR A N 1
ATOM 1515 C CA . TYR A 1 197 ? 20.335 -2.285 -18.912 1.00 95.56 197 TYR A CA 1
ATOM 1516 C C . TYR A 1 197 ? 19.242 -2.413 -17.863 1.00 95.56 197 TYR A C 1
ATOM 1518 O O . TYR A 1 197 ? 19.294 -1.775 -16.811 1.00 95.56 197 TYR A O 1
ATOM 1526 N N . TYR A 1 198 ? 18.253 -3.252 -18.130 1.00 95.94 198 TYR A N 1
ATOM 1527 C CA . TYR A 1 198 ? 17.204 -3.555 -17.171 1.00 95.94 198 TYR A CA 1
ATOM 1528 C C . TYR A 1 198 ? 16.836 -5.030 -17.226 1.00 95.94 198 TYR A C 1
ATOM 1530 O O . TYR A 1 198 ? 17.010 -5.707 -18.239 1.00 95.94 198 TYR A O 1
ATOM 1538 N N . GLY A 1 199 ? 16.288 -5.526 -16.127 1.00 96.12 199 GLY A N 1
ATOM 1539 C CA . GLY A 1 199 ? 15.688 -6.841 -16.074 1.00 96.12 199 GLY A CA 1
ATOM 1540 C C . GLY A 1 199 ? 14.629 -6.931 -14.993 1.00 96.12 199 GLY A C 1
ATOM 1541 O O . GLY A 1 199 ? 14.596 -6.135 -14.055 1.00 96.12 199 GLY A O 1
ATOM 1542 N N . TYR A 1 200 ? 13.732 -7.895 -15.135 1.00 97.06 200 TYR A N 1
ATOM 1543 C CA . TYR A 1 200 ? 12.746 -8.194 -14.113 1.00 97.06 200 TYR A CA 1
ATOM 1544 C C . TYR A 1 200 ? 12.378 -9.674 -14.096 1.00 97.06 200 TYR A C 1
ATOM 1546 O O . TYR A 1 200 ? 12.439 -10.370 -15.105 1.00 97.06 200 TYR A O 1
ATOM 1554 N N . SER A 1 201 ? 11.985 -10.152 -12.924 1.00 96.75 201 SER A N 1
ATOM 1555 C CA . SER A 1 201 ? 11.386 -11.473 -12.711 1.00 96.75 201 SER A CA 1
ATOM 1556 C C . SER A 1 201 ? 10.376 -11.369 -11.575 1.00 96.75 201 SER A C 1
ATOM 1558 O O . SER A 1 201 ? 10.307 -10.340 -10.899 1.00 96.75 201 SER A O 1
ATOM 1560 N N . GLY A 1 202 ? 9.566 -12.397 -11.343 1.00 94.56 202 GLY A N 1
ATOM 1561 C CA . GLY A 1 202 ? 8.628 -12.336 -10.231 1.00 94.56 202 GLY A CA 1
ATOM 1562 C C . GLY A 1 202 ? 7.520 -13.364 -10.276 1.00 94.56 202 GLY A C 1
ATOM 1563 O O . GLY A 1 202 ? 7.697 -14.478 -10.759 1.00 94.56 202 GLY A O 1
ATOM 1564 N N . PHE A 1 203 ? 6.366 -12.976 -9.750 1.00 92.81 203 PHE A N 1
ATOM 1565 C CA . PHE A 1 203 ? 5.225 -13.857 -9.567 1.00 92.81 203 PHE A CA 1
ATOM 1566 C C . PHE A 1 203 ? 3.934 -13.195 -10.046 1.00 92.81 203 PHE A C 1
ATOM 1568 O O . PHE A 1 203 ? 3.652 -12.051 -9.689 1.00 92.81 203 PHE A O 1
ATOM 1575 N N . LYS A 1 204 ? 3.098 -13.930 -10.781 1.00 91.62 204 LYS A N 1
ATOM 1576 C CA . LYS A 1 204 ? 1.693 -13.562 -10.998 1.00 91.62 204 LYS A CA 1
ATOM 1577 C C . LYS A 1 204 ? 0.915 -13.873 -9.721 1.00 91.62 204 LYS A C 1
ATOM 1579 O O . LYS A 1 204 ? 0.968 -15.001 -9.252 1.00 91.62 204 LYS A O 1
ATOM 1584 N N . LEU A 1 205 ? 0.209 -12.911 -9.137 1.00 86.62 205 LEU A N 1
ATOM 1585 C CA . LEU A 1 205 ? -0.536 -13.078 -7.885 1.00 86.62 205 LEU A CA 1
ATOM 1586 C C . LEU A 1 205 ? -1.962 -13.581 -8.154 1.00 86.62 205 LEU A C 1
ATOM 1588 O O . LEU A 1 205 ? -2.663 -13.057 -9.022 1.00 86.62 205 LEU A O 1
ATOM 1592 N N . SER A 1 206 ? -2.430 -14.581 -7.399 1.00 71.50 206 SER A N 1
ATOM 1593 C CA . SER A 1 206 ? -3.766 -15.159 -7.600 1.00 71.50 206 SER A CA 1
ATOM 1594 C C . SER A 1 206 ? -4.838 -14.425 -6.780 1.00 71.50 206 SER A C 1
ATOM 1596 O O . SER A 1 206 ? -5.046 -14.758 -5.618 1.00 71.50 206 SER A O 1
ATOM 1598 N N . LYS A 1 207 ? -5.562 -13.468 -7.384 1.00 66.69 207 LYS A N 1
ATOM 1599 C CA . LYS A 1 207 ? -6.643 -12.658 -6.761 1.00 66.69 207 LYS A CA 1
ATOM 1600 C C . LYS A 1 207 ? -6.219 -11.890 -5.478 1.00 66.69 207 LYS A C 1
ATOM 1602 O O . LYS A 1 207 ? -5.362 -12.317 -4.711 1.00 66.69 207 LYS A O 1
ATOM 1607 N N . PRO A 1 208 ? -6.815 -10.725 -5.178 1.00 51.19 208 PRO A N 1
ATOM 1608 C CA . PRO A 1 208 ? -6.365 -9.928 -4.045 1.00 51.19 208 PRO A CA 1
ATOM 1609 C C . PRO A 1 208 ? -6.917 -10.502 -2.729 1.00 51.19 208 PRO A C 1
ATOM 1611 O O . PRO A 1 208 ? -8.011 -10.157 -2.297 1.00 51.19 208 PRO A O 1
ATOM 1614 N N . ILE A 1 209 ? -6.142 -11.356 -2.056 1.00 49.25 209 ILE A N 1
ATOM 1615 C CA . ILE A 1 209 ? -6.231 -11.561 -0.595 1.00 49.25 209 ILE A CA 1
ATOM 1616 C C . ILE A 1 209 ? -4.928 -11.065 0.044 1.00 49.25 209 ILE A C 1
ATOM 1618 O O . ILE A 1 209 ? -4.348 -11.698 0.924 1.00 49.25 209 ILE A O 1
ATOM 1622 N N . TRP A 1 210 ? -4.409 -9.935 -0.434 1.00 44.19 210 TRP A N 1
ATOM 1623 C CA . TRP A 1 210 ? -3.222 -9.343 0.162 1.00 44.19 210 TRP A CA 1
ATOM 1624 C C . TRP A 1 210 ? -3.625 -8.267 1.166 1.00 44.19 210 TRP A C 1
ATOM 1626 O O . TRP A 1 210 ? -4.133 -7.208 0.808 1.00 44.19 210 TRP A O 1
ATOM 1636 N N . LYS A 1 211 ? -3.394 -8.556 2.448 1.00 43.00 211 LYS A N 1
ATOM 1637 C CA . LYS A 1 211 ? -3.217 -7.537 3.483 1.00 43.00 211 LYS A CA 1
ATOM 1638 C C . LYS A 1 211 ? -1.724 -7.537 3.807 1.00 43.00 211 LYS A C 1
ATOM 1640 O O . LYS A 1 211 ? -1.251 -8.571 4.286 1.00 43.00 211 LYS A O 1
ATOM 1645 N N . PRO A 1 212 ? -0.963 -6.461 3.537 1.00 45.56 212 PRO A N 1
ATOM 1646 C CA . PRO A 1 212 ? 0.446 -6.423 3.903 1.00 45.56 212 PRO A CA 1
ATOM 1647 C C . PRO A 1 212 ? 0.598 -6.740 5.392 1.00 45.56 212 PRO A C 1
ATOM 1649 O O . PRO A 1 212 ? 0.050 -6.050 6.252 1.00 45.56 212 PRO A O 1
ATOM 1652 N N . ARG A 1 213 ? 1.343 -7.801 5.704 1.00 42.06 213 ARG A N 1
ATOM 1653 C CA . ARG A 1 213 ? 1.811 -8.089 7.059 1.00 42.06 213 ARG A CA 1
ATOM 1654 C C . ARG A 1 213 ? 3.276 -7.678 7.111 1.00 42.06 213 ARG A C 1
ATOM 1656 O O . ARG A 1 213 ? 4.065 -8.137 6.291 1.00 42.06 213 ARG A O 1
ATOM 1663 N N . ARG A 1 214 ? 3.631 -6.786 8.040 1.00 41.72 214 ARG A N 1
ATOM 1664 C CA . ARG A 1 214 ? 5.024 -6.357 8.235 1.00 41.72 214 ARG A CA 1
ATOM 1665 C C . ARG A 1 214 ? 5.890 -7.588 8.540 1.00 41.72 214 ARG A C 1
ATOM 1667 O O . ARG A 1 214 ? 5.565 -8.352 9.446 1.00 41.72 214 ARG A O 1
ATOM 1674 N N . LEU A 1 215 ? 6.956 -7.774 7.758 1.00 40.72 215 LEU A N 1
ATOM 1675 C CA . LEU A 1 215 ? 7.915 -8.884 7.877 1.00 40.72 215 LEU A CA 1
ATOM 1676 C C . LEU A 1 215 ? 8.871 -8.726 9.069 1.00 40.72 215 LEU A C 1
ATOM 1678 O O . LEU A 1 215 ? 9.525 -9.690 9.451 1.00 40.72 215 LEU A O 1
ATOM 1682 N N . ASN A 1 216 ? 8.921 -7.545 9.686 1.00 44.72 216 ASN A N 1
ATOM 1683 C CA . ASN A 1 216 ? 9.782 -7.279 10.827 1.00 44.72 216 ASN A CA 1
ATOM 1684 C C . ASN A 1 216 ? 8.938 -7.188 12.106 1.00 44.72 216 ASN A C 1
ATOM 1686 O O . ASN A 1 216 ? 8.241 -6.203 12.339 1.00 44.72 216 ASN A O 1
ATOM 1690 N N . THR A 1 217 ? 8.962 -8.237 12.930 1.00 53.16 217 THR A N 1
ATOM 1691 C CA . THR A 1 217 ? 8.170 -8.319 14.174 1.00 53.16 217 THR A CA 1
ATOM 1692 C C . THR A 1 217 ? 8.631 -7.349 15.261 1.00 53.16 217 THR A C 1
ATOM 1694 O O . THR A 1 217 ? 7.947 -7.212 16.271 1.00 53.16 217 THR A O 1
ATOM 1697 N N . ASN A 1 218 ? 9.778 -6.695 15.064 1.00 74.00 218 ASN A N 1
ATOM 1698 C CA . ASN A 1 218 ? 10.340 -5.738 16.012 1.00 74.00 218 ASN A CA 1
ATOM 1699 C C . ASN A 1 218 ? 9.903 -4.296 15.735 1.00 74.00 218 ASN A C 1
ATOM 1701 O O . ASN A 1 218 ? 10.033 -3.454 16.623 1.00 74.00 218 ASN A O 1
ATOM 1705 N N . ASP A 1 219 ? 9.371 -4.005 14.543 1.00 71.12 219 ASP A N 1
ATOM 1706 C CA . ASP A 1 219 ? 8.883 -2.664 14.250 1.00 71.12 219 ASP A CA 1
ATOM 1707 C C . ASP A 1 219 ? 7.547 -2.448 14.967 1.00 71.12 219 ASP A C 1
ATOM 1709 O O . ASP A 1 219 ? 6.605 -3.234 14.788 1.00 71.12 219 ASP A O 1
ATOM 1713 N N . PRO A 1 220 ? 7.429 -1.388 15.779 1.00 83.56 220 PRO A N 1
ATOM 1714 C CA . PRO A 1 220 ? 6.193 -1.112 16.479 1.00 83.56 220 PRO A CA 1
ATOM 1715 C C . PRO A 1 220 ? 5.072 -0.809 15.461 1.00 83.56 220 PRO A C 1
ATOM 1717 O O . PRO A 1 220 ? 5.340 -0.421 14.314 1.00 83.56 220 PRO A O 1
ATOM 1720 N N . PRO A 1 221 ? 3.794 -1.026 15.827 1.00 85.56 221 PRO A N 1
ATOM 1721 C CA . PRO A 1 221 ? 2.683 -0.785 14.914 1.00 85.56 221 PRO A CA 1
ATOM 1722 C C . PRO A 1 221 ? 2.702 0.668 14.435 1.00 85.56 221 PRO A C 1
ATOM 1724 O O . PRO A 1 221 ? 2.914 1.580 15.227 1.00 85.56 221 PRO A O 1
ATOM 1727 N N . TRP A 1 222 ? 2.472 0.894 13.143 1.00 88.25 222 TRP A N 1
ATOM 1728 C CA . TRP A 1 222 ? 2.606 2.229 12.551 1.00 88.25 222 TRP A CA 1
ATOM 1729 C C . TRP A 1 222 ? 1.672 3.271 13.173 1.00 88.25 222 TRP A C 1
ATOM 1731 O O . TRP A 1 222 ? 2.022 4.444 13.189 1.00 88.25 222 TRP A O 1
ATOM 1741 N N . LYS A 1 223 ? 0.522 2.839 13.711 1.00 92.75 223 LYS A N 1
ATOM 1742 C CA . LYS A 1 223 ? -0.380 3.669 14.510 1.00 92.75 223 LYS A CA 1
ATOM 1743 C C . LYS A 1 223 ? -0.798 2.994 15.815 1.00 92.75 223 LYS A C 1
ATOM 1745 O O . LYS A 1 223 ? -0.894 1.765 15.869 1.00 92.75 223 LYS A O 1
ATOM 1750 N N . ARG A 1 224 ? -1.120 3.791 16.836 1.00 94.62 224 ARG A N 1
ATOM 1751 C CA . ARG A 1 224 ? -1.868 3.371 18.033 1.00 94.62 224 ARG A CA 1
ATOM 1752 C C . ARG A 1 224 ? -3.167 4.160 18.120 1.00 94.62 224 ARG A C 1
ATOM 1754 O O . ARG A 1 224 ? -3.177 5.373 17.928 1.00 94.62 224 ARG A O 1
ATOM 1761 N N . VAL A 1 225 ? -4.251 3.443 18.396 1.00 92.25 225 VAL A N 1
ATOM 1762 C CA . VAL A 1 225 ? -5.589 4.007 18.581 1.00 92.25 225 VAL A CA 1
ATOM 1763 C C . VAL A 1 225 ? -6.161 3.431 19.880 1.00 92.25 225 VAL A C 1
ATOM 1765 O O . VAL A 1 225 ? -6.169 2.204 20.017 1.00 92.25 225 VAL A O 1
ATOM 1768 N N . PRO A 1 226 ? -6.635 4.266 20.823 1.00 93.25 226 PRO A N 1
ATOM 1769 C CA . PRO A 1 226 ? -6.570 5.736 20.816 1.00 93.25 226 PRO A CA 1
ATOM 1770 C C . PRO A 1 226 ? -5.135 6.274 21.018 1.00 93.25 226 PRO A C 1
ATOM 1772 O O . PRO A 1 226 ? -4.225 5.505 21.333 1.00 93.25 226 PRO A O 1
ATOM 1775 N N . SER A 1 227 ? -4.943 7.590 20.843 1.00 95.62 227 SER A N 1
ATOM 1776 C CA . SER A 1 227 ? -3.716 8.299 21.255 1.00 95.62 227 SER A CA 1
ATOM 1777 C C . SER A 1 227 ? -3.417 8.057 22.741 1.00 95.62 227 SER A C 1
ATOM 1779 O O . SER A 1 227 ? -4.319 8.140 23.574 1.00 95.62 227 SER A O 1
ATOM 1781 N N . GLN A 1 228 ? -2.156 7.787 23.083 1.00 96.50 228 GLN A N 1
ATOM 1782 C CA . GLN A 1 228 ? -1.680 7.589 24.459 1.00 96.50 228 GLN A CA 1
ATOM 1783 C C . GLN A 1 228 ? -1.133 8.873 25.094 1.00 96.50 228 GLN A C 1
ATOM 1785 O O . GLN A 1 228 ? -0.932 8.917 26.308 1.00 96.50 228 GLN A O 1
ATOM 1790 N N . TYR A 1 229 ? -0.885 9.912 24.295 1.00 96.38 229 TYR A N 1
ATOM 1791 C CA . TYR A 1 229 ? -0.445 11.215 24.789 1.00 96.38 229 TYR A CA 1
ATOM 1792 C C . TYR A 1 229 ? -1.645 12.121 25.120 1.00 96.38 229 TYR A C 1
ATOM 1794 O O . TYR A 1 229 ? -2.692 12.004 24.470 1.00 96.38 229 TYR A O 1
ATOM 1802 N N . PRO A 1 230 ? -1.509 13.044 26.094 1.00 97.81 230 PRO A N 1
ATOM 1803 C CA . PRO A 1 230 ? -2.490 14.103 26.324 1.00 97.81 230 PRO A CA 1
ATOM 1804 C C . PRO A 1 230 ? -2.717 14.918 25.047 1.00 97.81 230 PRO A C 1
ATOM 1806 O O . PRO A 1 230 ? -1.759 15.316 24.389 1.00 97.81 230 PRO A O 1
ATOM 1809 N N . ILE A 1 231 ? -3.976 15.145 24.676 1.00 97.62 231 ILE A N 1
ATOM 1810 C CA . ILE A 1 231 ? -4.328 15.917 23.480 1.00 97.62 231 ILE A CA 1
ATOM 1811 C C . ILE A 1 231 ? -4.277 17.419 23.825 1.00 97.62 231 ILE A C 1
ATOM 1813 O O . ILE A 1 231 ? -4.843 17.821 24.845 1.00 97.62 231 ILE A O 1
ATOM 1817 N N . PRO A 1 232 ? -3.595 18.266 23.026 1.00 97.25 232 PRO A N 1
ATOM 1818 C CA . PRO A 1 232 ? -3.593 19.710 23.248 1.00 97.25 232 PRO A CA 1
ATOM 1819 C C . PRO A 1 232 ? -5.001 20.306 23.148 1.00 97.25 232 PRO A C 1
ATOM 1821 O O . PRO A 1 232 ? -5.780 19.947 22.260 1.00 97.25 232 PRO A O 1
ATOM 1824 N N . LYS A 1 233 ? -5.321 21.260 24.031 1.00 96.06 233 LYS A N 1
ATOM 1825 C CA . LYS A 1 233 ? -6.664 21.864 24.136 1.00 96.06 233 LYS A CA 1
ATOM 1826 C C . LYS A 1 233 ? -7.130 22.486 22.819 1.00 96.06 233 LYS A C 1
ATOM 1828 O O . LYS A 1 233 ? -8.318 22.472 22.515 1.00 96.06 233 LYS A O 1
ATOM 1833 N N . GLU A 1 234 ? -6.196 23.012 22.034 1.00 95.75 234 GLU A N 1
ATOM 1834 C CA . GLU A 1 234 ? -6.412 23.662 20.746 1.00 95.75 234 GLU A CA 1
ATOM 1835 C C . GLU A 1 234 ? -7.004 22.719 19.692 1.00 95.75 234 GLU A C 1
ATOM 1837 O O . GLU A 1 234 ? -7.709 23.182 18.795 1.00 95.75 234 GLU A O 1
ATOM 1842 N N . VAL A 1 235 ? -6.730 21.416 19.808 1.00 97.06 235 VAL A N 1
ATOM 1843 C CA . VAL A 1 235 ? -7.183 20.368 18.880 1.00 97.06 235 VAL A CA 1
ATOM 1844 C C . VAL A 1 235 ? -8.050 19.306 19.559 1.00 97.06 235 VAL A C 1
ATOM 1846 O O . VAL A 1 235 ? -8.416 18.323 18.922 1.00 97.06 235 VAL A O 1
ATOM 1849 N N . GLU A 1 236 ? -8.444 19.508 20.818 1.00 96.56 236 GLU A N 1
ATOM 1850 C CA . GLU A 1 236 ? -9.364 18.625 21.550 1.00 96.56 236 GLU A CA 1
ATOM 1851 C C . GLU A 1 236 ? -10.673 18.333 20.782 1.00 96.56 236 GLU A C 1
ATOM 1853 O O . GLU A 1 236 ? -11.110 17.176 20.771 1.00 96.56 236 GLU A O 1
ATOM 1858 N N . PRO A 1 237 ? -11.284 19.294 20.047 1.00 97.31 237 PRO A N 1
ATOM 1859 C CA . PRO A 1 237 ? -12.446 18.995 19.205 1.00 97.31 237 PRO A CA 1
ATOM 1860 C C . PRO A 1 237 ? -12.177 17.940 18.116 1.00 97.31 237 PRO A C 1
ATOM 1862 O O . PRO A 1 237 ? -13.106 17.281 17.655 1.00 97.31 237 PRO A O 1
ATOM 1865 N N . LEU A 1 238 ? -10.911 17.740 17.729 1.00 96.94 238 LEU A N 1
ATOM 1866 C CA . LEU A 1 238 ? -10.466 16.744 16.753 1.00 96.94 238 LEU A CA 1
ATOM 1867 C C . LEU A 1 238 ? -10.038 15.418 17.392 1.00 96.94 238 LEU A C 1
ATOM 1869 O O . LEU A 1 238 ? -9.503 14.571 16.685 1.00 96.94 238 LEU A O 1
ATOM 1873 N N . LYS A 1 239 ? -10.279 15.172 18.688 1.00 97.44 239 LYS A N 1
ATOM 1874 C CA . LYS A 1 239 ? -9.788 13.966 19.388 1.00 97.44 239 LYS A CA 1
ATOM 1875 C C . LYS A 1 239 ? -10.081 12.636 18.684 1.00 97.44 239 LYS A C 1
ATOM 1877 O O . LYS A 1 239 ? -9.271 11.720 18.759 1.00 97.44 239 LYS A O 1
ATOM 1882 N N . LYS A 1 240 ? -11.209 12.526 17.968 1.00 96.69 240 LYS A N 1
ATOM 1883 C CA . LYS A 1 240 ? -11.577 11.312 17.213 1.00 96.69 240 LYS A CA 1
ATOM 1884 C C . LYS A 1 240 ? -10.701 11.067 15.975 1.00 96.69 240 LYS A C 1
ATOM 1886 O O . LYS A 1 240 ? -10.662 9.949 15.480 1.00 96.69 240 LYS A O 1
ATOM 1891 N N . TYR A 1 241 ? -10.017 12.103 15.494 1.00 96.75 241 TYR A N 1
ATOM 1892 C CA . TYR A 1 241 ? -9.080 12.071 14.372 1.00 96.75 241 TYR A CA 1
ATOM 1893 C C . TYR A 1 241 ? -7.622 11.928 14.810 1.00 96.75 241 TYR A C 1
ATOM 1895 O O . TYR A 1 241 ? -6.756 11.735 13.960 1.00 96.75 241 TYR A O 1
ATOM 1903 N N . ILE A 1 242 ? -7.330 12.052 16.108 1.00 97.75 242 ILE A N 1
ATOM 1904 C CA . ILE A 1 242 ? -5.962 12.055 16.624 1.00 97.75 242 ILE A CA 1
ATOM 1905 C C . ILE A 1 242 ? -5.546 10.638 17.016 1.00 97.75 242 ILE A C 1
ATOM 1907 O O . ILE A 1 242 ? -6.171 9.985 17.854 1.00 97.75 242 ILE A O 1
ATOM 1911 N N . VAL A 1 243 ? -4.447 10.180 16.424 1.00 97.69 243 VAL A N 1
ATOM 1912 C CA . VAL A 1 243 ? -3.820 8.882 16.697 1.00 97.69 243 VAL A CA 1
ATOM 1913 C C . VAL A 1 243 ? -2.326 9.070 16.935 1.00 97.69 243 VAL A C 1
ATOM 1915 O O . VAL A 1 243 ? -1.757 10.090 16.547 1.00 97.69 243 VAL A O 1
ATOM 1918 N N . ASP A 1 244 ? -1.665 8.076 17.520 1.00 97.81 244 ASP A N 1
ATOM 1919 C CA . ASP A 1 244 ? -0.205 8.094 17.610 1.00 97.81 244 ASP A CA 1
ATOM 1920 C C . ASP A 1 244 ? 0.382 7.410 16.382 1.00 97.81 244 ASP A C 1
ATOM 1922 O O . ASP A 1 244 ? 0.208 6.203 16.232 1.00 97.81 244 ASP A O 1
ATOM 1926 N N . VAL A 1 245 ? 1.108 8.131 15.532 1.00 95.62 245 VAL A N 1
ATOM 1927 C CA . VAL A 1 245 ? 1.827 7.570 14.379 1.00 95.62 245 VAL A CA 1
ATOM 1928 C C . VAL A 1 245 ? 3.298 7.382 14.734 1.00 95.62 245 VAL A C 1
ATOM 1930 O O . VAL A 1 245 ? 3.916 8.258 15.340 1.00 95.62 245 VAL A O 1
ATOM 1933 N N . TYR A 1 246 ? 3.864 6.227 14.384 1.00 94.31 246 TYR A N 1
ATOM 1934 C CA . TYR A 1 246 ? 5.288 5.959 14.558 1.00 94.31 246 TYR A CA 1
ATOM 1935 C C . TYR A 1 246 ? 6.094 6.734 13.512 1.00 94.31 246 TYR A C 1
ATOM 1937 O O . TYR A 1 246 ? 6.046 6.429 12.321 1.00 94.31 246 TYR A O 1
ATOM 1945 N N . ASP A 1 247 ? 6.823 7.741 13.974 1.00 91.62 247 ASP A N 1
ATOM 1946 C CA . ASP A 1 247 ? 7.755 8.529 13.181 1.00 91.62 247 ASP A CA 1
ATOM 1947 C C . ASP A 1 247 ? 9.066 7.739 13.064 1.00 91.62 247 ASP A C 1
ATOM 1949 O O . ASP A 1 247 ? 9.765 7.514 14.058 1.00 91.62 247 ASP A O 1
ATOM 1953 N N . HIS A 1 248 ? 9.357 7.251 11.856 1.00 84.56 248 HIS A N 1
ATOM 1954 C CA . HIS A 1 248 ? 10.516 6.401 11.590 1.00 84.56 248 HIS A CA 1
ATOM 1955 C C . HIS A 1 248 ? 11.844 7.161 11.710 1.00 84.56 248 HIS A C 1
ATOM 1957 O O . HIS A 1 248 ? 12.833 6.557 12.133 1.00 84.56 248 HIS A O 1
ATOM 1963 N N . ASP A 1 249 ? 11.852 8.465 11.424 1.00 87.12 249 ASP A N 1
ATOM 1964 C CA . ASP A 1 249 ? 13.050 9.303 11.516 1.00 87.12 249 ASP A CA 1
ATOM 1965 C C . ASP A 1 249 ? 13.422 9.531 12.982 1.00 87.12 249 ASP A C 1
ATOM 1967 O O . ASP A 1 249 ? 14.579 9.395 13.380 1.00 87.12 249 ASP A O 1
ATOM 1971 N N . LEU A 1 250 ? 12.419 9.796 13.825 1.00 92.19 250 LEU A N 1
ATOM 1972 C CA . LEU A 1 250 ? 12.619 10.016 15.260 1.00 92.19 250 LEU A CA 1
ATOM 1973 C C . LEU A 1 250 ? 12.570 8.732 16.100 1.00 92.19 250 LEU A C 1
ATOM 1975 O O . LEU A 1 250 ? 12.786 8.787 17.314 1.00 92.19 250 LEU A O 1
ATOM 1979 N N . ARG A 1 251 ? 12.244 7.590 15.484 1.00 92.38 251 ARG A N 1
ATOM 1980 C CA . ARG A 1 251 ? 12.036 6.280 16.127 1.00 92.38 251 ARG A CA 1
ATOM 1981 C C . ARG A 1 251 ? 11.092 6.316 17.335 1.00 92.38 251 ARG A C 1
ATOM 1983 O O . ARG A 1 251 ? 11.262 5.551 18.289 1.00 92.38 251 ARG A O 1
ATOM 1990 N N . LYS A 1 252 ? 10.074 7.176 17.306 1.00 95.81 252 LYS A N 1
ATOM 1991 C CA . LYS A 1 252 ? 9.109 7.355 18.402 1.00 95.81 252 LYS A CA 1
ATOM 1992 C C . LYS A 1 252 ? 7.711 7.641 17.874 1.00 95.81 252 LYS A C 1
ATOM 1994 O O . LYS A 1 252 ? 7.531 8.012 16.721 1.00 95.81 252 LYS A O 1
ATOM 1999 N N . TYR A 1 253 ? 6.714 7.498 18.736 1.00 96.81 253 TYR A N 1
ATOM 2000 C CA . TYR A 1 253 ? 5.353 7.898 18.402 1.00 96.81 253 TYR A CA 1
ATOM 2001 C C . TYR A 1 253 ? 5.165 9.412 18.519 1.00 96.81 253 TYR A C 1
ATOM 2003 O O . TYR A 1 253 ? 5.703 10.046 19.428 1.00 96.81 253 TYR A O 1
ATOM 2011 N N . ARG A 1 254 ? 4.381 9.975 17.600 1.00 97.62 254 ARG A N 1
ATOM 2012 C CA . ARG A 1 254 ? 3.910 11.364 17.609 1.00 97.62 254 ARG A CA 1
ATOM 2013 C C . ARG A 1 254 ? 2.408 11.385 17.374 1.00 97.62 254 ARG A C 1
ATOM 2015 O O . ARG A 1 254 ? 1.907 10.620 16.554 1.00 97.62 254 ARG A O 1
ATOM 2022 N N . GLN A 1 255 ? 1.704 12.298 18.032 1.00 98.19 255 GLN A N 1
ATOM 2023 C CA . GLN A 1 255 ? 0.295 12.528 17.732 1.00 98.19 255 GLN A CA 1
ATOM 2024 C C . GLN A 1 255 ? 0.144 13.123 16.330 1.00 98.19 255 GLN A C 1
ATOM 2026 O O . GLN A 1 255 ? 0.799 14.114 15.988 1.00 98.19 255 GLN A O 1
ATOM 2031 N N . ALA A 1 256 ? -0.740 12.538 15.533 1.00 97.94 256 ALA A N 1
ATOM 2032 C CA . ALA A 1 256 ? -1.110 13.027 14.218 1.00 97.94 256 ALA A CA 1
ATOM 2033 C C . ALA A 1 256 ? -2.628 13.033 14.053 1.00 97.94 256 ALA A C 1
ATOM 2035 O O . ALA A 1 256 ? -3.325 12.152 14.550 1.00 97.94 256 ALA A O 1
ATOM 2036 N N . ILE A 1 257 ? -3.119 14.031 13.330 1.00 97.75 257 ILE A N 1
ATOM 2037 C CA . ILE A 1 257 ? -4.493 14.136 12.863 1.00 97.75 257 ILE A CA 1
ATOM 2038 C C . ILE A 1 257 ? -4.578 13.354 11.555 1.00 97.75 257 ILE A C 1
ATOM 2040 O O . ILE A 1 257 ? -3.857 13.658 10.601 1.00 97.75 257 ILE A O 1
ATOM 2044 N N . ILE A 1 258 ? -5.448 12.351 11.511 1.00 97.00 258 ILE A N 1
ATOM 2045 C CA . ILE A 1 258 ? -5.780 11.621 10.290 1.00 97.00 258 ILE A CA 1
ATOM 2046 C C . ILE A 1 258 ? -6.823 12.431 9.518 1.00 97.00 258 ILE A C 1
ATOM 2048 O O . ILE A 1 258 ? -7.994 12.482 9.895 1.00 97.00 258 ILE A O 1
ATOM 2052 N N . CYS A 1 259 ? -6.395 13.087 8.442 1.00 95.06 259 CYS A N 1
ATOM 2053 C CA . CYS A 1 259 ? -7.282 13.868 7.579 1.00 95.06 259 CYS A CA 1
ATOM 2054 C C . CYS A 1 259 ? -8.051 12.955 6.608 1.00 95.06 259 CYS A C 1
ATOM 2056 O O . CYS A 1 259 ? -9.249 13.141 6.377 1.00 95.06 259 CYS A O 1
ATOM 2058 N N . GLU A 1 260 ? -7.361 11.938 6.089 1.00 92.88 260 GLU A N 1
ATOM 2059 C CA . GLU A 1 260 ? -7.889 10.896 5.208 1.00 92.88 260 GLU A CA 1
ATOM 2060 C C . GLU A 1 260 ? -7.275 9.557 5.606 1.00 92.88 260 GLU A C 1
ATOM 2062 O O . GLU A 1 260 ? -6.068 9.492 5.838 1.00 92.88 260 GLU A O 1
ATOM 2067 N N . GLU A 1 261 ? -8.084 8.504 5.686 1.00 90.25 261 GLU A N 1
ATOM 2068 C CA . GLU A 1 261 ? -7.617 7.168 6.051 1.00 90.25 261 GLU A CA 1
ATOM 2069 C C . GLU A 1 261 ? -8.003 6.158 4.986 1.00 90.25 261 GLU A C 1
ATOM 2071 O O . GLU A 1 261 ? -9.187 5.974 4.706 1.00 90.25 261 GLU A O 1
ATOM 2076 N N . ASP A 1 262 ? -6.998 5.477 4.435 1.00 82.88 262 ASP A N 1
ATOM 2077 C CA . ASP A 1 262 ? -7.182 4.383 3.486 1.00 82.88 262 ASP A CA 1
ATOM 2078 C C . ASP A 1 262 ? -8.079 4.747 2.281 1.00 82.88 262 ASP A C 1
ATOM 2080 O O . ASP A 1 262 ? -8.700 3.855 1.683 1.00 82.88 262 ASP A O 1
ATOM 2084 N N . THR A 1 263 ? -8.127 6.034 1.908 1.00 86.81 263 THR A N 1
ATOM 2085 C CA . THR A 1 263 ? -8.924 6.572 0.799 1.00 86.81 263 THR A CA 1
ATOM 2086 C C . THR A 1 263 ? -8.452 5.936 -0.506 1.00 86.81 263 THR A C 1
ATOM 2088 O O . THR A 1 263 ? -7.282 6.096 -0.857 1.00 86.81 263 THR A O 1
ATOM 2091 N N . PRO A 1 264 ? -9.308 5.217 -1.251 1.00 79.06 264 PRO A N 1
ATOM 2092 C CA . PRO A 1 264 ? -8.931 4.668 -2.548 1.00 79.06 264 PRO A CA 1
ATOM 2093 C C . PRO A 1 264 ? -8.500 5.779 -3.515 1.00 79.06 264 PRO A C 1
ATOM 2095 O O . PRO A 1 264 ? -9.289 6.673 -3.807 1.00 79.06 264 PRO A O 1
ATOM 2098 N N . LEU A 1 265 ? -7.267 5.714 -4.020 1.00 70.25 265 LEU A N 1
ATOM 2099 C CA . LEU A 1 265 ? -6.789 6.595 -5.096 1.00 70.25 265 LEU A CA 1
ATOM 2100 C C . LEU A 1 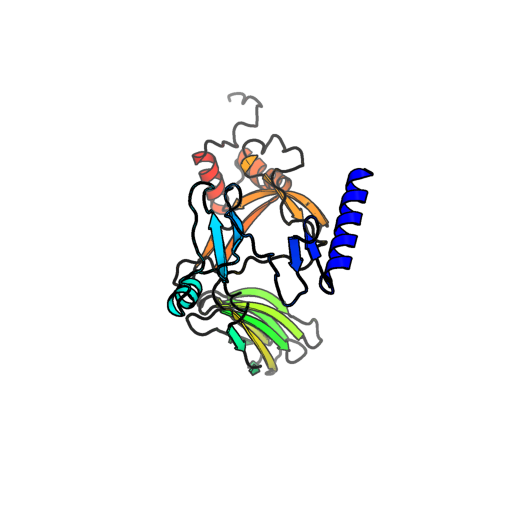265 ? -7.029 5.995 -6.478 1.00 70.25 265 LEU A C 1
ATOM 2102 O O . LEU A 1 265 ? -7.291 6.718 -7.434 1.00 70.25 265 LEU A O 1
ATOM 2106 N N . ALA A 1 266 ? -6.960 4.670 -6.566 1.00 71.19 266 ALA A N 1
ATOM 2107 C CA . ALA A 1 266 ? -7.219 3.917 -7.779 1.00 71.19 266 ALA A CA 1
ATOM 2108 C C . ALA A 1 266 ? -7.962 2.627 -7.430 1.00 71.19 266 ALA A C 1
ATOM 2110 O O . ALA A 1 266 ? -7.682 1.984 -6.410 1.00 71.19 266 ALA A O 1
ATOM 2111 N N . VAL A 1 267 ? -8.897 2.239 -8.294 1.00 69.44 267 VAL A N 1
ATOM 2112 C CA . VAL A 1 267 ? -9.638 0.977 -8.210 1.00 69.44 267 VAL A CA 1
ATOM 2113 C C . VAL A 1 267 ? -9.448 0.185 -9.500 1.00 69.44 267 VAL A C 1
ATOM 2115 O O . VAL A 1 267 ? -9.306 0.772 -10.569 1.00 69.44 267 VAL A O 1
ATOM 2118 N N . ASN A 1 268 ? -9.425 -1.144 -9.419 1.00 67.88 268 ASN A N 1
ATOM 2119 C CA . ASN A 1 268 ? -9.399 -1.983 -10.621 1.00 67.88 268 ASN A CA 1
ATOM 2120 C C . ASN A 1 268 ? -10.786 -2.061 -11.295 1.00 67.88 268 ASN A C 1
ATOM 2122 O O . ASN A 1 268 ? -11.775 -1.564 -10.759 1.00 67.88 268 ASN A O 1
ATOM 2126 N N . GLU A 1 269 ? -10.880 -2.767 -12.428 1.00 63.91 269 GLU A N 1
ATOM 2127 C CA . GLU A 1 269 ? -12.129 -2.991 -13.189 1.00 63.91 269 GLU A CA 1
ATOM 2128 C C . GLU A 1 269 ? -13.282 -3.598 -12.359 1.00 63.91 269 GLU A C 1
ATOM 2130 O O . GLU A 1 269 ? -14.440 -3.547 -12.761 1.00 63.91 269 GLU A O 1
ATOM 2135 N N . LYS A 1 270 ? -12.982 -4.172 -11.186 1.00 60.97 270 LYS A N 1
ATOM 2136 C CA . LYS A 1 270 ? -13.954 -4.770 -10.257 1.00 60.97 270 LYS A CA 1
ATOM 2137 C C . LYS A 1 270 ? -14.244 -3.884 -9.041 1.00 60.97 270 LYS A C 1
ATOM 2139 O O . LYS A 1 270 ? -14.845 -4.356 -8.079 1.00 60.97 270 LYS A O 1
ATOM 2144 N N . GLY A 1 271 ? -13.783 -2.633 -9.045 1.00 73.00 271 GLY A N 1
ATOM 2145 C CA . GLY A 1 271 ? -13.975 -1.677 -7.953 1.00 73.00 271 GLY A CA 1
ATOM 2146 C C . GLY A 1 271 ? -13.092 -1.920 -6.723 1.00 73.00 271 GLY A C 1
ATOM 2147 O O . GLY A 1 271 ? -13.324 -1.320 -5.676 1.00 73.00 271 GLY A O 1
ATOM 2148 N N . PHE A 1 272 ? -12.081 -2.789 -6.806 1.00 62.38 272 PHE A N 1
ATOM 2149 C CA . PHE A 1 272 ? -11.192 -3.058 -5.674 1.00 62.38 272 PHE A CA 1
ATOM 2150 C C . PHE A 1 272 ? -10.102 -1.978 -5.562 1.00 62.38 272 PHE A C 1
ATOM 2152 O O . PHE A 1 272 ? -9.396 -1.769 -6.551 1.00 62.38 272 PHE A O 1
ATOM 2159 N N . PRO A 1 273 ? -9.896 -1.341 -4.388 1.00 65.38 273 PRO A N 1
ATOM 2160 C CA . PRO A 1 273 ? -8.838 -0.347 -4.190 1.00 65.38 273 PRO A CA 1
ATOM 2161 C C . PRO A 1 273 ? -7.443 -0.952 -4.370 1.00 65.38 273 PRO A C 1
ATOM 2163 O O . PRO A 1 273 ? -7.037 -1.807 -3.580 1.00 65.38 273 PRO A O 1
ATOM 2166 N N . VAL A 1 274 ? -6.709 -0.502 -5.388 1.00 63.47 274 VAL A N 1
AT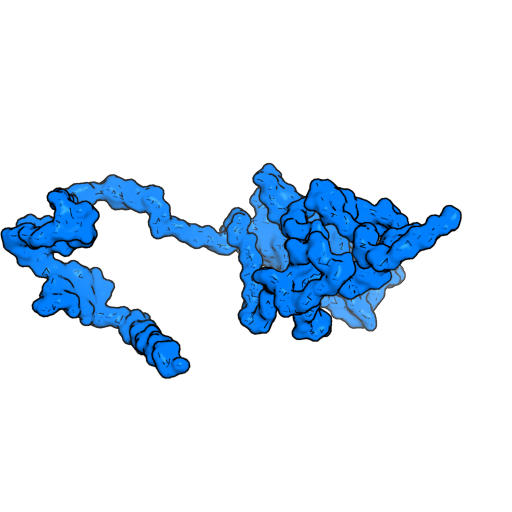OM 2167 C CA . VAL A 1 274 ? -5.322 -0.923 -5.664 1.00 63.47 274 VAL A CA 1
ATOM 2168 C C . VAL A 1 274 ? -4.293 0.055 -5.099 1.00 63.47 274 VAL A C 1
ATOM 2170 O O . VAL A 1 274 ? -3.198 -0.359 -4.734 1.00 63.47 274 VAL A O 1
ATOM 2173 N N . GLU A 1 275 ? -4.669 1.324 -4.944 1.00 66.69 275 GLU A N 1
ATOM 2174 C CA . GLU A 1 275 ? -3.872 2.358 -4.284 1.00 66.69 275 GLU A CA 1
ATOM 2175 C C . GLU A 1 275 ? -4.726 3.013 -3.194 1.00 66.69 275 GLU A C 1
ATOM 2177 O O . GLU A 1 275 ? -5.918 3.267 -3.397 1.00 66.69 275 GLU A O 1
ATOM 2182 N N . ARG A 1 276 ? -4.131 3.263 -2.024 1.00 77.81 276 ARG A N 1
ATOM 2183 C CA . ARG A 1 276 ? -4.790 3.928 -0.896 1.00 77.81 276 ARG A CA 1
ATOM 2184 C C . ARG A 1 276 ? -3.934 5.080 -0.399 1.00 77.81 276 ARG A C 1
ATOM 2186 O O . ARG A 1 276 ? -2.726 4.927 -0.237 1.00 77.81 276 ARG A O 1
ATOM 2193 N N . LEU A 1 277 ? -4.583 6.200 -0.124 1.00 82.06 277 LEU A N 1
ATOM 2194 C CA . LEU A 1 277 ? -3.993 7.374 0.488 1.00 82.06 277 LEU A CA 1
ATOM 2195 C C . LEU A 1 277 ? -4.403 7.451 1.951 1.00 82.06 277 LEU A C 1
ATOM 2197 O O . LEU A 1 277 ? -5.585 7.401 2.283 1.00 82.06 277 LEU A O 1
ATOM 2201 N N . THR A 1 278 ? -3.410 7.660 2.805 1.00 88.12 278 THR A N 1
ATOM 2202 C CA . THR A 1 278 ? -3.627 8.116 4.173 1.00 88.12 278 THR A CA 1
ATOM 2203 C C . THR A 1 278 ? -2.912 9.451 4.320 1.00 88.12 278 THR A C 1
ATOM 2205 O O . THR A 1 278 ? -1.689 9.518 4.195 1.00 88.12 278 THR A O 1
ATOM 2208 N N . VAL A 1 279 ? -3.676 10.520 4.548 1.00 92.50 279 VAL A N 1
ATOM 2209 C CA . VAL A 1 279 ? -3.137 11.864 4.781 1.00 92.50 279 VAL A CA 1
ATOM 2210 C C . VAL A 1 279 ? -3.103 12.111 6.277 1.00 92.50 279 VAL A C 1
ATOM 2212 O O . VAL A 1 279 ? -4.144 12.101 6.936 1.00 92.50 279 VAL A O 1
ATOM 2215 N N . ILE A 1 280 ? -1.908 12.374 6.800 1.00 96.31 280 ILE A N 1
ATOM 2216 C CA . ILE A 1 280 ? -1.699 12.715 8.207 1.00 96.31 280 ILE A CA 1
ATOM 2217 C C . ILE A 1 280 ? -1.078 14.103 8.335 1.00 96.31 280 ILE A C 1
ATOM 2219 O O . ILE A 1 280 ? -0.316 14.538 7.473 1.00 96.31 280 ILE A O 1
ATOM 2223 N N . CYS A 1 281 ? -1.358 14.778 9.444 1.00 96.88 281 CYS A N 1
ATOM 2224 C CA . CYS A 1 281 ? -0.650 15.985 9.850 1.00 96.88 281 CYS A CA 1
ATOM 2225 C C . CYS A 1 281 ? -0.303 15.879 11.332 1.00 96.88 281 CYS A C 1
ATOM 2227 O O . CYS A 1 281 ? -1.186 15.634 12.153 1.00 96.88 281 CYS A O 1
ATOM 2229 N N . PHE A 1 282 ? 0.970 16.021 11.699 1.00 97.88 282 PHE A N 1
ATOM 2230 C CA . PHE A 1 282 ? 1.349 15.961 13.109 1.00 97.88 282 PHE A CA 1
ATOM 2231 C C . PHE A 1 282 ? 0.723 17.121 13.881 1.00 97.88 282 PHE A C 1
ATOM 2233 O O . PHE A 1 282 ? 0.705 18.251 13.402 1.00 97.88 282 PHE A O 1
ATOM 2240 N N . VAL A 1 283 ? 0.235 16.844 15.091 1.00 97.94 283 VAL A N 1
ATOM 2241 C CA . VAL A 1 283 ? -0.553 17.804 15.881 1.00 97.94 283 VAL A CA 1
ATOM 2242 C C . VAL A 1 283 ? 0.189 19.127 16.091 1.00 97.94 283 VAL A C 1
ATOM 2244 O O . VAL A 1 283 ? -0.391 20.184 15.866 1.00 97.94 283 VAL A O 1
ATOM 2247 N N . ASN A 1 284 ? 1.478 19.088 16.441 1.00 97.06 284 ASN A N 1
ATOM 2248 C CA . ASN A 1 284 ? 2.268 20.308 16.646 1.00 97.06 284 ASN A CA 1
ATOM 2249 C C . ASN A 1 284 ? 2.414 21.129 15.355 1.00 97.06 284 ASN A C 1
ATOM 2251 O O . ASN A 1 284 ? 2.275 22.348 15.381 1.00 97.06 284 ASN A O 1
ATOM 2255 N N . ASP A 1 285 ? 2.646 20.461 14.222 1.00 96.88 285 ASP A N 1
ATOM 2256 C CA . ASP A 1 285 ? 2.789 21.126 12.924 1.00 96.88 285 ASP A CA 1
ATOM 2257 C C . ASP A 1 285 ? 1.450 21.727 12.472 1.00 96.88 285 ASP A C 1
ATOM 2259 O O . ASP A 1 285 ? 1.414 22.846 11.960 1.00 96.88 285 ASP A O 1
ATOM 2263 N N . PHE A 1 286 ? 0.341 21.022 12.721 1.00 97.62 286 PHE A N 1
ATOM 2264 C CA . PHE A 1 286 ? -1.006 21.527 12.478 1.00 97.62 286 PHE A CA 1
ATOM 2265 C C . PHE A 1 286 ? -1.303 22.771 13.318 1.00 97.62 286 PHE A C 1
ATOM 2267 O O . PHE A 1 286 ? -1.790 23.761 12.778 1.00 97.62 286 PHE A O 1
ATOM 2274 N N . ILE A 1 287 ? -0.999 22.750 14.620 1.00 97.12 287 ILE A N 1
ATOM 2275 C CA . ILE A 1 287 ? -1.248 23.890 15.511 1.00 97.12 287 ILE A CA 1
ATOM 2276 C C . ILE A 1 287 ? -0.492 25.128 15.020 1.00 97.12 287 ILE A C 1
ATOM 2278 O O . ILE A 1 287 ? -1.110 26.167 14.783 1.00 97.12 287 ILE A O 1
ATOM 2282 N N . GLU A 1 288 ? 0.818 25.000 14.817 1.00 96.94 288 GLU A N 1
ATOM 2283 C CA . GLU A 1 288 ? 1.686 26.135 14.495 1.00 96.94 288 GLU A CA 1
ATOM 2284 C C . GLU A 1 288 ? 1.471 26.671 13.081 1.00 96.94 288 GLU A C 1
ATOM 2286 O O . GLU A 1 288 ? 1.439 27.882 12.874 1.00 96.94 288 GLU A O 1
ATOM 2291 N N . ARG A 1 289 ? 1.329 25.784 12.090 1.00 97.31 289 ARG A N 1
ATOM 2292 C CA . ARG A 1 289 ? 1.344 26.189 10.676 1.00 97.31 289 ARG A CA 1
ATOM 2293 C C . ARG A 1 289 ? -0.039 26.362 10.076 1.00 97.31 289 ARG A C 1
ATOM 2295 O O . ARG A 1 289 ? -0.161 27.044 9.064 1.00 97.31 289 ARG A O 1
ATOM 2302 N N . ILE A 1 290 ? -1.060 25.733 10.656 1.00 97.12 290 ILE A N 1
ATOM 2303 C CA . ILE A 1 290 ? -2.411 25.714 10.085 1.00 97.12 290 ILE A CA 1
ATOM 2304 C C . ILE A 1 290 ? -3.391 26.417 11.018 1.00 97.12 290 ILE A C 1
ATOM 2306 O O . ILE A 1 290 ? -3.989 27.422 10.646 1.00 97.12 290 ILE A O 1
ATOM 2310 N N . LEU A 1 291 ? -3.550 25.919 12.244 1.00 96.44 291 LEU A N 1
ATOM 2311 C CA . LEU A 1 291 ? -4.592 26.384 13.154 1.00 96.44 291 LEU A CA 1
ATOM 2312 C C . LEU A 1 291 ? -4.363 27.821 13.626 1.00 96.44 291 LEU A C 1
ATOM 2314 O O . LEU A 1 291 ? -5.317 28.596 13.673 1.00 96.44 291 LEU A O 1
ATOM 2318 N N . LYS A 1 292 ? -3.125 28.177 13.983 1.00 95.50 292 LYS A N 1
ATOM 2319 C CA . LYS A 1 292 ? -2.781 29.532 14.421 1.00 95.50 292 LYS A CA 1
ATOM 2320 C C . LYS A 1 292 ? -2.969 30.560 13.287 1.00 95.50 292 LYS A C 1
ATOM 2322 O O . LYS A 1 292 ? -3.800 31.447 13.478 1.00 95.50 292 LYS A O 1
ATOM 2327 N N . PRO A 1 293 ? -2.378 30.394 12.085 1.00 96.25 293 PRO A N 1
ATOM 2328 C CA . PRO A 1 293 ? -2.656 31.267 10.940 1.00 96.25 293 PRO A CA 1
ATOM 2329 C C . PRO A 1 293 ? -4.136 31.337 10.535 1.00 96.25 293 PRO A C 1
ATOM 2331 O O . PRO A 1 293 ? -4.642 32.399 10.180 1.00 96.25 293 PRO A O 1
ATOM 2334 N N . TYR A 1 294 ? -4.874 30.224 10.627 1.00 95.31 294 TYR A N 1
ATOM 2335 C CA . TYR A 1 294 ? -6.321 30.217 10.391 1.00 95.31 294 TYR A CA 1
ATOM 2336 C C . TYR A 1 294 ? -7.077 31.103 11.389 1.00 95.31 294 TYR A C 1
ATOM 2338 O O . TYR A 1 294 ? -7.938 31.883 10.990 1.00 95.31 294 TYR A O 1
ATOM 2346 N N . LYS A 1 295 ? -6.746 31.010 12.682 1.00 93.62 295 LYS A N 1
ATOM 2347 C CA . LYS A 1 295 ? -7.358 31.838 13.733 1.00 93.62 295 LYS A CA 1
ATOM 2348 C C . LYS A 1 295 ? -6.991 33.317 13.606 1.00 93.62 295 LYS A C 1
ATOM 2350 O O . LYS A 1 295 ? -7.807 34.164 13.943 1.00 93.62 295 LYS A O 1
ATOM 2355 N N . GLU A 1 296 ? -5.795 33.615 13.111 1.00 94.88 296 GLU A N 1
ATOM 2356 C CA . GLU A 1 296 ? -5.318 34.977 12.838 1.00 94.88 296 GLU A CA 1
ATOM 2357 C C . GLU A 1 296 ? -5.884 35.559 11.528 1.00 94.88 296 GLU A C 1
ATOM 2359 O O . GLU A 1 296 ? -5.684 36.737 11.245 1.00 94.88 296 GLU A O 1
ATOM 2364 N N . GLY A 1 297 ? -6.582 34.754 10.717 1.00 95.06 297 GLY A N 1
ATOM 2365 C CA . GLY A 1 297 ? -7.111 35.172 9.416 1.00 95.06 297 GLY A CA 1
ATOM 2366 C C . GLY A 1 297 ? -6.046 35.321 8.323 1.00 95.06 297 GLY A C 1
ATOM 2367 O O . GLY A 1 297 ? -6.327 35.892 7.273 1.00 95.06 297 GLY A O 1
ATOM 2368 N N . THR A 1 298 ? -4.832 34.812 8.545 1.00 97.06 298 THR A N 1
ATOM 2369 C CA . THR A 1 298 ? -3.699 34.909 7.608 1.00 97.06 298 THR A CA 1
ATOM 2370 C C . THR A 1 298 ? -3.573 33.691 6.690 1.00 97.06 298 THR A C 1
ATOM 2372 O O . THR A 1 298 ? -2.840 33.737 5.701 1.00 97.06 298 THR A O 1
ATOM 2375 N N . LEU A 1 299 ? -4.296 32.602 6.975 1.00 96.44 299 LEU A N 1
ATOM 2376 C CA . LEU A 1 299 ? -4.318 31.401 6.139 1.00 96.44 299 LEU A CA 1
ATOM 2377 C C . LEU A 1 299 ? -5.457 31.425 5.116 1.00 96.44 299 LEU A C 1
ATOM 2379 O O . LEU A 1 299 ? -6.630 31.296 5.472 1.00 96.44 299 LEU A O 1
ATOM 2383 N N . ASP A 1 300 ? -5.110 31.437 3.830 1.00 97.00 300 ASP A N 1
ATOM 2384 C CA . ASP A 1 300 ? -6.053 31.089 2.767 1.00 97.00 300 ASP A CA 1
ATOM 2385 C C . ASP A 1 300 ? -6.265 29.563 2.736 1.00 97.00 300 ASP A C 1
ATOM 2387 O O . ASP A 1 300 ? -5.418 28.784 2.281 1.00 97.00 300 ASP A O 1
ATOM 2391 N N . LEU A 1 301 ? -7.423 29.113 3.227 1.00 94.56 301 LEU A N 1
ATOM 2392 C CA . LEU A 1 301 ? -7.786 27.694 3.268 1.00 94.56 301 LEU A CA 1
ATOM 2393 C C . LEU A 1 301 ? -7.903 27.052 1.880 1.00 94.56 301 LEU A C 1
ATOM 2395 O O . LEU A 1 301 ? -7.649 25.853 1.742 1.00 94.56 301 LEU A O 1
ATOM 2399 N N . LYS A 1 302 ? -8.318 27.809 0.857 1.00 94.88 302 LYS A N 1
ATOM 2400 C CA . LYS A 1 302 ? -8.493 27.281 -0.499 1.00 94.88 302 LYS A CA 1
ATOM 2401 C C . LYS A 1 302 ? -7.132 27.103 -1.160 1.00 94.88 302 LYS A C 1
ATOM 2403 O O . LYS A 1 302 ? -6.858 26.017 -1.664 1.00 94.88 302 LYS A O 1
ATOM 2408 N N . ALA A 1 303 ? -6.280 28.126 -1.104 1.00 94.44 303 ALA A N 1
ATOM 2409 C CA . ALA A 1 303 ? -4.936 28.069 -1.677 1.00 94.44 303 ALA A CA 1
ATOM 2410 C C . ALA A 1 303 ? -4.050 27.018 -0.985 1.00 94.44 303 ALA A C 1
ATOM 2412 O O . ALA A 1 303 ? -3.272 26.335 -1.644 1.00 94.44 303 ALA A O 1
ATOM 2413 N N . SER A 1 304 ? -4.204 26.835 0.330 1.00 93.75 304 SER A N 1
ATOM 2414 C CA . SER A 1 304 ? -3.443 25.841 1.102 1.00 93.75 304 SER A CA 1
ATOM 2415 C C . SER A 1 304 ? -3.978 24.404 1.003 1.00 93.75 304 SER A C 1
ATOM 2417 O O . SER A 1 304 ? -3.356 23.483 1.530 1.00 93.75 304 SER A O 1
ATOM 2419 N N . GLY A 1 305 ? -5.136 24.188 0.365 1.00 94.06 305 GLY A N 1
ATOM 2420 C CA . GLY A 1 305 ? -5.777 22.872 0.244 1.00 94.06 305 GLY A CA 1
ATOM 2421 C C . GLY A 1 305 ? -6.461 22.361 1.521 1.00 94.06 305 GLY A C 1
ATOM 2422 O O . GLY A 1 305 ? -7.027 21.266 1.512 1.00 94.06 305 GLY A O 1
ATOM 2423 N N . TRP A 1 306 ? -6.461 23.141 2.607 1.00 96.69 306 TRP A N 1
ATOM 2424 C CA . TRP A 1 306 ? -7.066 22.763 3.890 1.00 96.69 306 TRP A CA 1
ATOM 2425 C C . TRP A 1 306 ? -8.580 22.945 3.942 1.00 96.69 306 TRP A C 1
ATOM 2427 O O . TRP A 1 306 ? -9.226 22.341 4.800 1.00 96.69 306 TRP A O 1
ATOM 2437 N N . LYS A 1 307 ? -9.160 23.720 3.014 1.00 96.19 307 LYS A N 1
ATOM 2438 C CA . LYS A 1 307 ? -10.598 24.019 2.999 1.00 96.19 307 LYS A CA 1
ATOM 2439 C C . LYS A 1 307 ? -11.459 22.760 3.119 1.00 96.19 307 LYS A C 1
ATOM 2441 O O . LYS A 1 307 ? -12.339 22.720 3.966 1.00 96.19 307 LYS A O 1
ATOM 2446 N N . LYS A 1 308 ? -11.146 21.703 2.359 1.00 96.38 308 LYS A N 1
ATOM 2447 C CA . LYS A 1 308 ? -11.918 20.447 2.374 1.00 96.38 308 LYS A CA 1
ATOM 2448 C C . LYS A 1 308 ? -11.979 19.774 3.751 1.00 96.38 308 LYS A C 1
ATOM 2450 O O . LYS A 1 308 ? -12.994 19.180 4.091 1.00 96.38 308 LYS A O 1
ATOM 2455 N N . TYR A 1 309 ? -10.913 19.864 4.548 1.00 96.75 309 TYR A N 1
ATOM 2456 C CA . TYR A 1 309 ? -10.878 19.248 5.876 1.00 96.75 309 TYR A CA 1
ATOM 2457 C C . TYR A 1 309 ? -11.642 20.095 6.891 1.00 96.75 309 TYR A C 1
ATOM 2459 O O . TYR A 1 309 ? -12.393 19.549 7.692 1.00 96.75 309 TYR A O 1
ATOM 2467 N N . PHE A 1 310 ? -11.508 21.422 6.811 1.00 96.75 310 PHE A N 1
ATOM 2468 C CA . PHE A 1 310 ? -12.276 22.348 7.643 1.00 96.75 310 PHE A CA 1
ATOM 2469 C C . PHE A 1 310 ? -13.778 22.262 7.357 1.00 96.75 310 PHE A C 1
ATOM 2471 O O . PHE A 1 310 ? -14.557 22.212 8.304 1.00 96.75 310 PHE A O 1
ATOM 2478 N N . ASP A 1 311 ? -14.173 22.187 6.083 1.00 96.19 311 ASP A N 1
ATOM 2479 C CA . ASP A 1 311 ? -15.569 22.003 5.675 1.00 96.19 311 ASP A CA 1
ATOM 2480 C C . ASP A 1 311 ? -16.120 20.678 6.230 1.00 96.19 311 ASP A C 1
ATOM 2482 O O . ASP A 1 311 ? -17.131 20.683 6.929 1.00 96.19 311 ASP A O 1
ATOM 2486 N N . LYS A 1 312 ? -15.394 19.565 6.035 1.00 96.06 312 LYS A N 1
ATOM 2487 C CA . LYS A 1 312 ? -15.752 18.248 6.592 1.00 96.06 312 LYS A CA 1
ATOM 2488 C C . LYS A 1 312 ? -15.940 18.295 8.111 1.00 96.06 312 LYS A C 1
ATOM 2490 O O . LYS A 1 312 ? -16.903 17.753 8.643 1.00 96.06 312 LYS A O 1
ATOM 2495 N N . TRP A 1 313 ? -15.018 18.920 8.840 1.00 96.75 313 TRP A N 1
ATOM 2496 C CA . TRP A 1 313 ? -15.131 19.027 10.296 1.00 96.75 313 TRP A CA 1
ATOM 2497 C C . TRP A 1 313 ? -16.321 19.897 10.712 1.00 96.75 313 TRP A C 1
ATOM 2499 O O . TRP A 1 313 ? -17.025 19.540 11.656 1.00 96.75 313 TRP A O 1
ATOM 2509 N N . ALA A 1 314 ? -16.591 20.987 9.991 1.00 96.06 314 ALA A N 1
ATOM 2510 C CA . ALA A 1 314 ? -17.741 21.846 10.249 1.00 96.06 314 ALA A CA 1
ATOM 2511 C C . ALA A 1 314 ? -19.078 21.115 10.029 1.00 96.06 314 ALA A C 1
ATOM 2513 O O . ALA A 1 314 ? -19.974 21.241 10.863 1.00 96.06 314 ALA A O 1
ATOM 2514 N N . GLU A 1 315 ? -19.194 20.309 8.968 1.00 96.69 315 GLU A N 1
ATOM 2515 C CA . GLU A 1 315 ? -20.362 19.452 8.695 1.00 96.69 315 GLU A CA 1
ATOM 2516 C C . GLU A 1 315 ? -20.625 18.446 9.825 1.00 96.69 315 GLU A C 1
ATOM 2518 O O . GLU A 1 315 ? -21.770 18.129 10.142 1.00 96.69 315 GLU A O 1
ATOM 2523 N N . GLU A 1 316 ? -19.569 17.995 10.499 1.00 96.94 316 GLU A N 1
ATOM 2524 C CA . GLU A 1 316 ? -19.650 17.114 11.666 1.00 96.94 316 GLU A CA 1
ATOM 2525 C C . GLU A 1 316 ? -19.865 17.859 12.996 1.00 96.94 316 GLU A C 1
ATOM 2527 O O . GLU A 1 316 ? -19.780 17.255 14.070 1.00 96.94 316 GLU A O 1
ATOM 2532 N N . GLY A 1 317 ? -20.120 19.169 12.950 1.00 96.62 317 GLY A N 1
ATOM 2533 C CA . GLY A 1 317 ? -20.336 20.009 14.128 1.00 96.62 317 GLY A CA 1
ATOM 2534 C C . GLY A 1 317 ? -19.060 20.367 14.897 1.00 96.62 317 GLY A C 1
ATOM 2535 O O . GLY A 1 317 ? -19.136 20.850 16.029 1.00 96.62 317 GLY A O 1
ATOM 2536 N N . ILE A 1 318 ? -17.880 20.148 14.312 1.00 96.25 3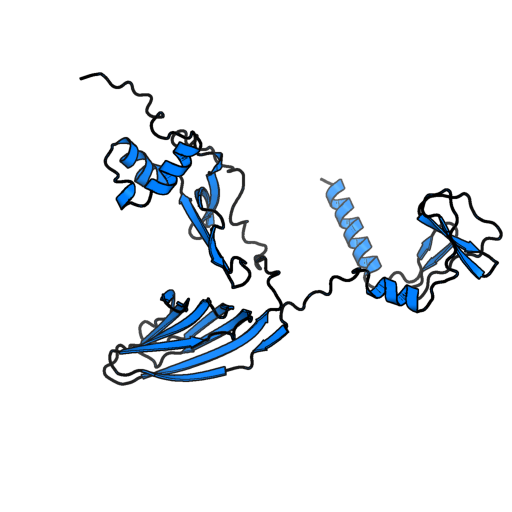18 ILE A N 1
ATOM 2537 C CA . ILE A 1 318 ? -16.589 20.483 14.917 1.00 96.25 318 ILE A CA 1
ATOM 2538 C C . ILE A 1 318 ? -16.179 21.891 14.475 1.00 96.25 318 ILE A C 1
ATOM 2540 O O . ILE A 1 318 ? -15.878 22.139 13.311 1.00 96.25 318 ILE A O 1
ATOM 2544 N N . SER A 1 319 ? -16.114 22.822 15.428 1.00 94.00 319 SER A N 1
ATOM 2545 C CA . SER A 1 319 ? -15.642 24.190 15.188 1.00 94.00 319 SER A CA 1
ATOM 2546 C C . SER A 1 319 ? -14.305 24.439 15.878 1.00 94.00 319 SER A C 1
ATOM 2548 O O . SER A 1 319 ? -14.189 24.311 17.097 1.00 94.00 319 SER A O 1
ATOM 2550 N N . LEU A 1 320 ? -13.303 24.852 15.100 1.00 92.19 320 LEU A N 1
ATOM 2551 C CA . LEU A 1 320 ? -11.964 25.187 15.598 1.00 92.19 320 LEU A CA 1
ATOM 2552 C C . LEU A 1 320 ? -11.797 26.673 15.970 1.00 92.19 320 LEU A C 1
ATOM 2554 O O . LEU A 1 320 ? -10.780 27.049 16.556 1.00 92.19 320 LEU A O 1
ATOM 2558 N N . GLN A 1 321 ? -12.792 27.519 15.674 1.00 85.81 321 GLN A N 1
ATOM 2559 C CA . GLN A 1 321 ? -12.744 28.962 15.952 1.00 85.81 321 GLN A CA 1
ATOM 2560 C C . GLN A 1 321 ? -12.977 29.301 17.433 1.00 85.81 321 GLN A C 1
ATOM 2562 O O . GLN A 1 321 ? -12.366 30.227 17.956 1.00 85.81 321 GLN A O 1
ATOM 2567 N N . LYS A 1 322 ? -13.816 28.537 18.146 1.00 72.75 322 LYS A N 1
ATOM 2568 C CA . LYS A 1 322 ? -14.322 28.909 19.485 1.00 72.75 322 LYS A CA 1
ATOM 2569 C C . LYS A 1 322 ? -13.319 28.803 20.649 1.00 72.75 322 LYS A C 1
ATOM 2571 O O . LYS A 1 322 ? -13.684 29.094 21.781 1.00 72.75 322 LYS A O 1
ATOM 2576 N N . LEU A 1 323 ? -12.076 28.379 20.414 1.00 60.84 323 LEU A N 1
ATOM 2577 C CA . LEU A 1 323 ? -11.132 28.047 21.496 1.00 60.84 323 LEU A CA 1
ATOM 2578 C C . LEU A 1 323 ? -10.255 29.208 21.985 1.00 60.84 323 LEU A C 1
ATOM 2580 O O . LEU A 1 323 ? -9.554 29.047 22.980 1.00 60.84 323 LEU A O 1
ATOM 2584 N N . LEU A 1 324 ? -10.299 30.378 21.344 1.00 56.66 324 LEU A N 1
ATOM 2585 C CA . LEU A 1 324 ? -9.721 31.591 2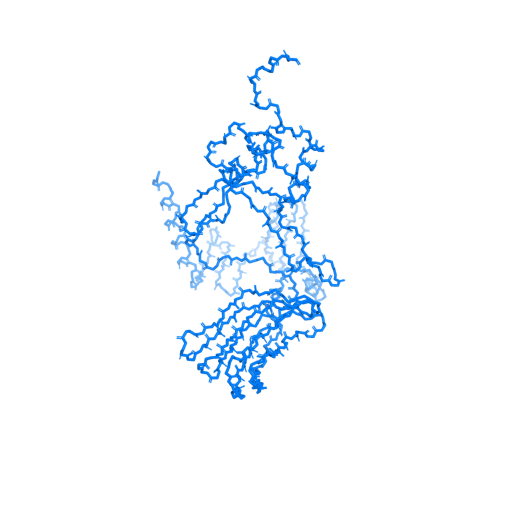1.923 1.00 56.66 324 LEU A CA 1
ATOM 2586 C C . LEU A 1 324 ? -10.792 32.276 22.771 1.00 56.66 324 LEU A C 1
ATOM 2588 O O . LEU A 1 324 ? -11.418 33.243 22.356 1.00 56.66 324 LEU A O 1
ATOM 2592 N N . GLY A 1 325 ? -11.012 31.745 23.974 1.00 49.91 325 GLY A N 1
ATOM 2593 C CA . GLY A 1 325 ? -11.798 32.388 25.030 1.00 49.91 325 GLY A CA 1
ATOM 2594 C C . GLY A 1 325 ? -11.108 33.631 25.605 1.00 49.91 325 GLY A C 1
ATOM 2595 O O . GLY A 1 325 ? -11.022 33.775 26.819 1.00 49.91 325 GLY A O 1
ATOM 2596 N N . GLY A 1 326 ? -10.577 34.499 24.746 1.00 48.81 326 GLY A N 1
ATOM 2597 C CA . GLY A 1 326 ? -10.182 35.858 25.083 1.00 48.81 326 GLY A CA 1
ATOM 2598 C C . GLY A 1 326 ? -11.231 36.778 24.486 1.00 48.81 326 GLY A C 1
ATOM 2599 O O . GLY A 1 326 ? -11.315 36.886 23.266 1.00 48.81 326 GLY A O 1
ATOM 2600 N N . GLY A 1 327 ? -12.075 37.358 25.341 1.00 45.66 327 GLY A N 1
ATOM 2601 C CA . GLY A 1 327 ? -13.159 38.243 24.935 1.00 45.66 327 GLY A CA 1
ATOM 2602 C C . GLY A 1 327 ? -12.685 39.282 23.924 1.00 45.66 327 GLY A C 1
ATOM 2603 O O . GLY A 1 327 ? -11.766 40.050 24.202 1.00 45.66 327 GLY A O 1
ATOM 2604 N N . LEU A 1 328 ? -13.316 39.301 22.749 1.00 42.09 328 LEU A N 1
ATOM 2605 C CA . LEU A 1 328 ? -13.173 40.433 21.852 1.00 42.09 328 LEU A CA 1
ATOM 2606 C C . LEU A 1 328 ? -13.863 41.627 22.513 1.00 42.09 328 LEU A C 1
ATOM 2608 O O . LEU A 1 328 ? -15.086 41.665 22.653 1.00 42.09 328 LEU A O 1
ATOM 2612 N N . CYS A 1 329 ? -13.033 42.577 22.932 1.00 47.44 329 CYS A N 1
ATOM 2613 C CA . CYS A 1 329 ? -13.400 43.971 23.073 1.00 47.44 329 CYS A CA 1
ATOM 2614 C C . CYS A 1 329 ? -13.982 44.427 21.727 1.00 47.44 329 CYS A C 1
ATOM 2616 O O . CYS A 1 329 ? -13.341 44.268 20.686 1.00 47.44 329 CYS A O 1
ATOM 2618 N N . VAL A 1 330 ? -15.214 44.923 21.756 1.00 46.97 330 VAL A N 1
ATOM 2619 C CA . VAL A 1 330 ? -15.857 45.581 20.619 1.00 46.97 330 VAL A CA 1
ATOM 2620 C C . VAL A 1 330 ? -15.111 46.896 20.377 1.00 46.97 330 VAL A C 1
ATOM 2622 O O . VAL A 1 330 ? -14.955 47.676 21.318 1.00 46.97 330 VAL A O 1
ATOM 2625 N N . VAL A 1 331 ? -14.643 47.121 19.148 1.00 48.53 331 VAL A N 1
ATOM 2626 C CA . VAL A 1 331 ? -14.266 48.451 18.640 1.00 48.53 331 VAL A CA 1
ATOM 2627 C C . VAL A 1 331 ? -15.290 48.850 17.598 1.00 48.53 331 VAL A C 1
ATOM 2629 O O . VAL A 1 331 ? -15.581 47.989 16.734 1.00 48.53 331 VAL A O 1
#

Mean predicted aligned error: 16.49 Å

Radius of gyration: 32.3 Å; Cα contacts (8 Å, |Δi|>4): 550; chains: 1; bounding box: 62×104×65 Å